Protein AF-A0A8J2F7H7-F1 (afdb_monomer_lite)

Sequence (228 aa):
MRRLSTSLLFYSYAPSLLLSSTNLKTVLADDGETVQADPSYIEIINGIREFRNGLVEHFDQVAQALEKGADTSAPARSDQPGLVRSFASNWLSLLGWSSGITGLAKDFVTTYFGRSFFHDHNGPLLDALRHAAQAILRDDRAQRFPRALRSLTDVGYRLFSEEGPLRTLFMELRDLQKHPKITEALSSSGTRDTLEALSKALKFLTKDLKHHKVPDLDDDDSGDDVEL

Structure (mmCIF, N/CA/C/O backbone):
data_AF-A0A8J2F7H7-F1
#
_entry.id   AF-A0A8J2F7H7-F1
#
loop_
_atom_site.group_PDB
_atom_site.id
_atom_site.type_symbol
_atom_site.label_atom_id
_atom_site.label_alt_id
_atom_site.label_comp_id
_atom_site.label_asym_id
_atom_site.label_entity_id
_atom_site.label_seq_id
_atom_site.pdbx_PDB_ins_code
_atom_site.Cartn_x
_atom_site.Cartn_y
_atom_site.Cartn_z
_atom_site.occupancy
_atom_site.B_iso_or_equiv
_atom_site.auth_seq_id
_atom_site.auth_comp_id
_atom_site.auth_asym_id
_atom_site.auth_atom_id
_atom_site.pdbx_PDB_model_num
ATOM 1 N N . MET A 1 1 ? 20.526 3.604 -39.572 1.00 33.28 1 MET A N 1
ATOM 2 C CA . MET A 1 1 ? 20.435 4.850 -38.777 1.00 33.28 1 MET A CA 1
ATOM 3 C C . MET A 1 1 ? 19.889 4.508 -37.399 1.00 33.28 1 MET A C 1
ATOM 5 O O . MET A 1 1 ? 18.756 4.059 -37.305 1.00 33.28 1 MET A O 1
ATOM 9 N N . ARG A 1 2 ? 20.715 4.615 -36.350 1.00 31.91 2 ARG A N 1
ATOM 10 C CA . ARG A 1 2 ? 20.328 4.336 -34.958 1.00 31.91 2 ARG A CA 1
ATOM 11 C C . ARG A 1 2 ? 19.679 5.595 -34.376 1.00 31.91 2 ARG A C 1
ATOM 13 O O . ARG A 1 2 ? 20.346 6.622 -34.301 1.00 31.91 2 ARG A O 1
ATOM 20 N N . ARG A 1 3 ? 18.401 5.528 -33.989 1.00 29.97 3 ARG A N 1
ATOM 21 C CA . ARG A 1 3 ? 17.770 6.570 -33.166 1.00 29.97 3 ARG A CA 1
ATOM 22 C C . ARG A 1 3 ? 18.394 6.484 -31.771 1.00 29.97 3 ARG A C 1
ATOM 24 O O . ARG A 1 3 ? 18.187 5.506 -31.061 1.00 29.97 3 ARG A O 1
ATOM 31 N N . LEU A 1 4 ? 19.231 7.462 -31.433 1.00 29.61 4 LEU A N 1
ATOM 32 C CA . LEU A 1 4 ? 19.737 7.656 -30.078 1.00 29.61 4 LEU A CA 1
ATOM 33 C C . LEU A 1 4 ? 18.552 8.047 -29.192 1.00 29.61 4 LEU A C 1
ATOM 35 O O . LEU A 1 4 ? 17.880 9.041 -29.450 1.00 29.61 4 LEU A O 1
ATOM 39 N N . SER A 1 5 ? 18.275 7.196 -28.206 1.00 33.91 5 SER A N 1
ATOM 40 C CA . SER A 1 5 ? 17.166 7.339 -27.273 1.00 33.91 5 SER A CA 1
ATOM 41 C C . SER A 1 5 ? 17.360 8.567 -26.385 1.00 33.91 5 SER A C 1
ATOM 43 O O . SER A 1 5 ? 18.367 8.698 -25.689 1.00 33.91 5 SER A O 1
ATOM 45 N N . THR A 1 6 ? 16.354 9.433 -26.367 1.00 33.72 6 THR A N 1
ATOM 46 C CA . THR A 1 6 ? 16.208 10.619 -25.513 1.00 33.72 6 THR A CA 1
ATOM 47 C C . THR A 1 6 ? 16.178 10.293 -24.010 1.00 33.72 6 THR A C 1
ATOM 49 O O . THR A 1 6 ? 16.132 11.203 -23.191 1.00 33.72 6 THR A O 1
ATOM 52 N N . SER A 1 7 ? 16.246 9.015 -23.618 1.00 39.28 7 SER A N 1
ATOM 53 C CA . SER A 1 7 ? 16.165 8.539 -22.228 1.00 39.28 7 SER A CA 1
ATOM 54 C C . SER A 1 7 ? 17.358 8.904 -21.331 1.00 39.28 7 SER A C 1
ATOM 56 O O . SER A 1 7 ? 17.243 8.802 -20.114 1.00 39.28 7 SER A O 1
ATOM 58 N N . LEU A 1 8 ? 18.502 9.323 -21.885 1.00 34.97 8 LEU A N 1
ATOM 59 C CA . LEU A 1 8 ? 19.742 9.499 -21.109 1.00 34.97 8 LEU A CA 1
ATOM 60 C C . LEU A 1 8 ? 19.902 10.867 -20.419 1.00 34.97 8 LEU A C 1
ATOM 62 O O . LEU A 1 8 ? 20.761 10.996 -19.553 1.00 34.97 8 LEU A O 1
ATOM 66 N N . LEU A 1 9 ? 19.072 11.867 -20.735 1.00 33.06 9 LEU A N 1
ATOM 67 C CA . LEU A 1 9 ? 19.150 13.204 -20.114 1.00 33.06 9 LEU A CA 1
ATOM 68 C C . LEU A 1 9 ? 18.184 13.409 -18.925 1.00 33.06 9 LEU A C 1
ATOM 70 O O . LEU A 1 9 ? 18.209 14.463 -18.298 1.00 33.06 9 LEU A O 1
ATOM 74 N N . PHE A 1 10 ? 17.345 12.423 -18.584 1.00 43.16 10 PHE A N 1
ATOM 75 C CA . PHE A 1 10 ? 16.183 12.637 -17.704 1.00 43.16 10 PHE A CA 1
ATOM 76 C C . PHE A 1 10 ? 16.406 12.456 -16.191 1.00 43.16 10 PHE A C 1
ATOM 78 O O . PHE A 1 10 ? 15.604 12.953 -15.403 1.00 43.16 10 PHE A O 1
ATOM 85 N N . TYR A 1 11 ? 17.455 11.770 -15.731 1.00 47.31 11 TYR A N 1
ATOM 86 C CA . TYR A 1 11 ? 17.382 11.139 -14.400 1.00 47.31 11 TYR A CA 1
ATOM 87 C C . TYR A 1 11 ? 18.236 11.757 -13.286 1.00 47.31 11 TYR A C 1
ATOM 89 O O . TYR A 1 11 ? 18.145 11.311 -12.146 1.00 47.31 11 TYR A O 1
ATOM 97 N N . SER A 1 12 ? 18.962 12.850 -13.551 1.00 36.25 12 S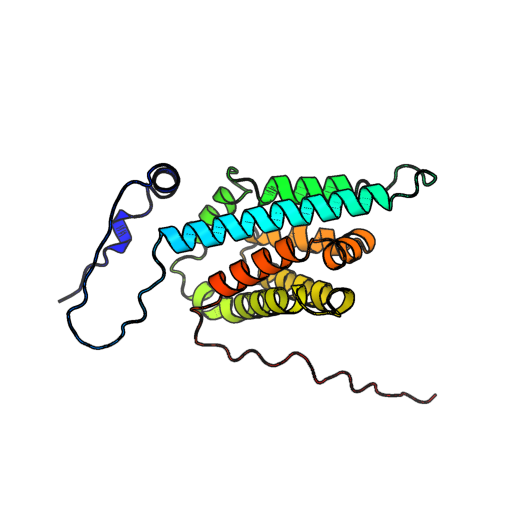ER A N 1
ATOM 98 C CA . SER A 1 12 ? 19.581 13.669 -12.492 1.00 36.25 12 SER A CA 1
ATOM 99 C C . SER A 1 12 ? 18.644 14.739 -11.903 1.00 36.25 12 SER A C 1
ATOM 101 O O . SER A 1 12 ? 19.025 15.405 -10.946 1.00 36.25 12 SER A O 1
ATOM 103 N N . TYR A 1 13 ? 17.423 14.900 -12.439 1.00 36.94 13 TYR A N 1
ATOM 104 C CA . TYR A 1 13 ? 16.485 15.974 -12.061 1.00 36.94 13 TYR A CA 1
ATOM 105 C C . TYR A 1 13 ? 15.101 15.495 -11.592 1.00 36.94 13 TYR A C 1
ATOM 107 O O . TYR A 1 13 ? 14.242 16.322 -11.297 1.00 36.94 13 TYR A O 1
ATOM 115 N N . ALA A 1 14 ? 14.855 14.186 -11.470 1.00 40.88 14 ALA A N 1
ATOM 116 C CA . ALA A 1 14 ? 13.550 13.666 -11.037 1.00 40.88 14 ALA A CA 1
ATOM 117 C C . ALA A 1 14 ? 13.084 14.178 -9.649 1.00 40.88 14 ALA A C 1
ATOM 119 O O . ALA A 1 14 ? 11.893 14.465 -9.508 1.00 40.88 14 ALA A O 1
ATOM 120 N N . PRO A 1 15 ? 13.967 14.412 -8.652 1.00 45.41 15 PRO A N 1
ATOM 121 C CA . PRO A 1 15 ? 13.557 15.082 -7.415 1.00 45.41 15 PRO A CA 1
ATOM 122 C C . PRO A 1 15 ? 13.196 16.565 -7.624 1.00 45.41 15 PRO A C 1
ATOM 124 O O . PRO A 1 15 ? 12.352 17.105 -6.917 1.00 45.41 15 PRO A O 1
ATOM 127 N N . SER A 1 16 ? 13.807 17.227 -8.611 1.00 35.53 16 SER A N 1
ATOM 128 C CA . SER A 1 16 ? 13.603 18.648 -8.923 1.00 35.53 16 SER A CA 1
ATOM 129 C C . SER A 1 16 ? 12.353 18.906 -9.777 1.00 35.53 16 SER A C 1
ATOM 131 O O . SER A 1 16 ? 11.752 19.971 -9.676 1.00 35.53 16 SER A O 1
ATOM 133 N N . LEU A 1 17 ? 11.918 17.933 -10.584 1.00 39.12 17 LEU A N 1
ATOM 134 C CA . LEU A 1 17 ? 10.719 18.043 -11.428 1.00 39.12 17 LEU A CA 1
ATOM 135 C C . LEU A 1 17 ? 9.409 17.916 -10.638 1.00 39.12 17 LEU A C 1
ATOM 137 O O . LEU A 1 17 ? 8.421 18.548 -11.003 1.00 39.12 17 LEU A O 1
ATOM 141 N N . LEU A 1 18 ? 9.420 17.216 -9.497 1.00 41.06 18 LEU A N 1
ATOM 142 C CA . LEU A 1 18 ? 8.307 17.236 -8.535 1.00 41.06 18 LEU A CA 1
ATOM 143 C C . LEU A 1 18 ? 8.064 18.633 -7.925 1.00 41.06 18 LEU A C 1
ATOM 145 O O . LEU A 1 18 ? 6.983 18.884 -7.399 1.00 41.06 18 LEU A O 1
ATOM 149 N N . LEU A 1 19 ? 9.033 19.552 -8.031 1.00 37.44 19 LEU A N 1
ATOM 150 C CA . LEU A 1 19 ? 8.957 20.930 -7.527 1.00 37.44 19 LEU A CA 1
ATOM 151 C C . LEU A 1 19 ? 8.762 21.989 -8.631 1.00 37.44 19 LEU A C 1
ATOM 153 O O . LEU A 1 19 ? 8.598 23.164 -8.321 1.00 37.44 19 LEU A O 1
ATOM 157 N N . SER A 1 20 ? 8.750 21.601 -9.910 1.00 31.55 20 SER A N 1
ATOM 158 C CA . SER A 1 20 ? 8.751 22.528 -11.049 1.00 31.55 20 SER A CA 1
ATOM 159 C C . SER A 1 20 ? 7.705 22.116 -12.091 1.00 31.55 20 SER A C 1
ATOM 161 O O . SER A 1 20 ? 8.036 21.615 -13.165 1.00 31.55 20 SER A O 1
ATOM 163 N N . SER A 1 21 ? 6.423 22.335 -11.793 1.00 30.67 21 SER A N 1
ATOM 164 C CA . SER A 1 21 ? 5.330 22.127 -12.752 1.00 30.67 21 SER A CA 1
ATOM 165 C C . SER A 1 21 ? 4.793 23.459 -13.278 1.00 30.67 21 SER A C 1
ATOM 167 O O . SER A 1 21 ? 3.743 23.942 -12.871 1.00 30.67 21 SER A O 1
ATOM 169 N N . THR A 1 22 ? 5.497 24.051 -14.243 1.00 36.31 22 THR A N 1
ATOM 170 C CA . THR A 1 22 ? 4.888 25.039 -15.143 1.00 36.31 22 THR A CA 1
ATOM 171 C C . THR A 1 22 ? 5.244 24.727 -16.588 1.00 36.31 22 THR A C 1
ATOM 173 O O . THR A 1 22 ? 6.395 24.853 -16.990 1.00 36.31 22 THR A O 1
ATOM 176 N N . ASN A 1 23 ? 4.185 24.403 -17.335 1.00 41.19 23 ASN A N 1
ATOM 177 C CA . ASN A 1 23 ? 4.030 24.417 -18.790 1.00 41.19 23 ASN A CA 1
ATOM 178 C C . ASN A 1 23 ? 4.791 23.364 -19.601 1.00 41.19 23 ASN A C 1
ATOM 180 O O . ASN A 1 23 ? 5.993 23.474 -19.776 1.00 41.19 23 ASN A O 1
ATOM 184 N N . LEU A 1 24 ? 4.044 22.449 -20.233 1.00 32.50 24 LEU A N 1
ATOM 185 C CA . LEU A 1 24 ? 4.129 22.225 -21.685 1.00 32.50 24 LEU A CA 1
ATOM 186 C C . LEU A 1 24 ? 2.955 21.340 -22.173 1.00 32.50 24 LEU A C 1
ATOM 188 O O . LEU A 1 24 ? 2.954 20.124 -22.009 1.00 32.50 24 LEU A O 1
ATOM 192 N N . LYS A 1 25 ? 1.945 21.977 -22.784 1.00 36.38 25 LYS A N 1
ATOM 193 C CA . LYS A 1 25 ? 1.173 21.415 -23.916 1.00 36.38 25 LYS A CA 1
ATOM 194 C C . LYS A 1 25 ? 2.086 21.591 -25.147 1.00 36.38 25 LYS A C 1
ATOM 196 O O . LYS A 1 25 ? 2.806 22.581 -25.193 1.00 36.38 25 LYS A O 1
ATOM 201 N N . THR A 1 26 ? 2.187 20.748 -26.169 1.00 36.41 26 THR A N 1
ATOM 202 C CA . THR A 1 26 ? 1.193 19.991 -26.945 1.00 36.41 26 THR A CA 1
ATOM 203 C C . THR A 1 26 ? 2.007 19.173 -27.964 1.00 36.41 26 THR A C 1
ATOM 205 O O . THR A 1 26 ? 3.008 19.692 -28.457 1.00 36.41 26 THR A O 1
ATOM 208 N N . VAL A 1 27 ? 1.576 17.971 -28.356 1.00 38.97 27 VAL A N 1
ATOM 209 C CA . VAL A 1 27 ? 2.004 17.350 -29.625 1.00 38.97 27 VAL A CA 1
ATOM 210 C C . VAL A 1 27 ? 0.738 16.938 -30.370 1.00 38.97 27 VAL A C 1
ATOM 212 O O . VAL A 1 27 ? -0.037 16.127 -29.874 1.00 38.97 27 VAL A O 1
ATOM 215 N N . LEU A 1 28 ? 0.504 17.574 -31.518 1.00 40.12 28 LEU A N 1
ATOM 216 C CA . LEU A 1 28 ? -0.511 17.185 -32.495 1.00 40.12 28 LEU A CA 1
ATOM 217 C C . LEU A 1 28 ? 0.071 16.045 -33.341 1.00 40.12 28 LEU A C 1
ATOM 219 O O . LEU A 1 28 ? 1.177 16.188 -33.862 1.00 40.12 28 LEU A O 1
ATOM 223 N N . ALA A 1 29 ? -0.657 14.936 -33.462 1.00 42.91 29 ALA A N 1
ATOM 224 C CA . ALA A 1 29 ? -0.395 13.901 -34.458 1.00 42.91 29 ALA A CA 1
ATOM 225 C C . ALA A 1 29 ? -1.393 14.084 -35.614 1.00 42.91 29 ALA A C 1
ATOM 227 O O . ALA A 1 29 ? -2.592 14.211 -35.370 1.00 42.91 29 ALA A O 1
ATOM 228 N N . ASP A 1 30 ? -0.859 14.163 -36.836 1.00 53.16 30 ASP A N 1
ATOM 229 C CA . ASP A 1 30 ? -1.516 14.592 -38.085 1.00 53.16 30 ASP A CA 1
ATOM 230 C C . ASP A 1 30 ? -1.979 13.421 -38.971 1.00 53.16 30 ASP A C 1
ATOM 232 O O . ASP A 1 30 ? -2.224 13.591 -40.155 1.00 53.16 30 ASP A O 1
ATOM 236 N N . ASP A 1 31 ? -2.131 12.221 -38.417 1.00 47.88 31 ASP A N 1
ATOM 237 C CA . ASP A 1 31 ? -2.555 11.054 -39.188 1.00 47.88 31 ASP A CA 1
ATOM 238 C C . ASP A 1 31 ? -3.691 10.371 -38.430 1.00 47.88 31 ASP A C 1
ATOM 240 O O . ASP A 1 31 ? -3.536 10.036 -37.259 1.00 47.88 31 ASP A O 1
ATOM 244 N N . GLY A 1 32 ? -4.851 10.206 -39.075 1.00 51.25 32 GLY A N 1
ATOM 245 C CA . GLY A 1 32 ? -6.137 9.785 -38.493 1.00 51.25 32 GLY A CA 1
ATOM 246 C C . GLY A 1 32 ? -6.211 8.388 -37.851 1.00 51.25 32 GLY A C 1
ATOM 247 O O . GLY A 1 32 ? -7.296 7.816 -37.778 1.00 51.25 32 GLY A O 1
ATOM 248 N N . GLU A 1 33 ? -5.101 7.835 -37.369 1.00 44.47 33 GLU A N 1
ATOM 249 C CA . GLU A 1 33 ? -5.089 6.766 -36.379 1.00 44.47 33 GLU A CA 1
ATOM 250 C C . GLU A 1 33 ? -5.248 7.373 -34.980 1.00 44.47 33 GLU A C 1
ATOM 252 O O . GLU A 1 33 ? -4.469 8.221 -34.544 1.00 44.47 33 GLU A O 1
ATOM 257 N N . THR A 1 34 ? -6.252 6.918 -34.229 1.00 36.03 34 THR A N 1
ATOM 258 C CA . THR A 1 34 ? -6.348 7.211 -32.796 1.00 36.03 34 THR A CA 1
ATOM 259 C C . THR A 1 34 ? -5.216 6.492 -32.067 1.00 36.03 34 THR A C 1
ATOM 261 O O . THR A 1 34 ? -5.406 5.406 -31.517 1.00 36.03 34 THR A O 1
ATOM 264 N N . VAL A 1 35 ? -4.023 7.087 -32.066 1.00 43.56 35 VAL A N 1
ATOM 265 C CA . VAL A 1 35 ? -2.958 6.725 -31.136 1.00 43.56 35 VAL A CA 1
ATOM 266 C C . VAL A 1 35 ? -3.508 7.035 -29.752 1.00 43.56 35 VAL A C 1
ATOM 268 O O . VAL A 1 35 ? -3.785 8.189 -29.420 1.00 43.56 35 VAL A O 1
ATOM 271 N N . GLN A 1 36 ? -3.754 5.987 -28.969 1.00 47.12 36 GLN A N 1
ATOM 272 C CA . GLN A 1 36 ? -4.140 6.115 -27.573 1.00 47.12 36 GLN A CA 1
ATOM 273 C C . GLN A 1 36 ? -2.983 6.845 -26.884 1.00 47.12 36 GLN A C 1
ATOM 275 O O . GLN A 1 36 ? -1.932 6.250 -26.676 1.00 47.12 36 GLN A O 1
ATOM 280 N N . ALA A 1 37 ? -3.136 8.154 -26.665 1.00 51.91 37 ALA A N 1
ATOM 281 C CA . ALA A 1 37 ? -2.071 8.973 -26.113 1.00 51.91 37 ALA A CA 1
ATOM 282 C C . ALA A 1 37 ? -1.679 8.399 -24.751 1.00 51.91 37 ALA A C 1
ATOM 284 O O . ALA A 1 37 ? -2.547 8.207 -23.893 1.00 51.91 37 ALA A O 1
ATOM 285 N N . ASP A 1 38 ? -0.388 8.110 -24.584 1.00 61.03 38 ASP A N 1
ATOM 286 C CA . ASP A 1 38 ? 0.154 7.713 -23.293 1.00 61.03 38 ASP A CA 1
ATOM 287 C C . ASP A 1 38 ? -0.253 8.766 -22.248 1.00 61.03 38 ASP A C 1
ATOM 289 O O . ASP A 1 38 ? -0.224 9.969 -22.552 1.00 61.03 38 ASP A O 1
ATOM 293 N N . PRO A 1 39 ? -0.658 8.351 -21.033 1.00 65.94 39 PRO A N 1
ATOM 294 C CA . PRO A 1 39 ? -1.032 9.289 -19.987 1.00 65.94 39 PRO A CA 1
ATOM 295 C C . PRO A 1 39 ? 0.098 10.294 -19.779 1.00 65.94 39 PRO A C 1
ATOM 297 O O . PRO A 1 39 ? 1.274 9.941 -19.651 1.00 65.94 39 PRO A O 1
ATOM 300 N N . SER A 1 40 ? -0.261 11.572 -19.755 1.00 79.00 40 SER A N 1
ATOM 301 C CA . SER A 1 40 ? 0.700 12.640 -19.538 1.00 79.00 40 SER A CA 1
ATOM 302 C C . SER A 1 40 ? 1.396 12.454 -18.188 1.00 79.00 40 SER A C 1
ATOM 304 O O . SER A 1 40 ? 0.822 11.950 -17.221 1.00 79.00 40 SER A O 1
ATOM 306 N N . TYR A 1 41 ? 2.636 12.929 -18.081 1.00 71.94 41 TYR A N 1
ATOM 307 C CA . TYR A 1 41 ? 3.388 12.924 -16.822 1.00 71.94 41 TYR A CA 1
ATOM 308 C C . TYR A 1 41 ? 2.584 13.506 -15.642 1.00 71.94 41 TYR A C 1
ATOM 310 O O . TYR A 1 41 ? 2.649 13.001 -14.522 1.00 71.94 41 TYR A O 1
ATOM 318 N N . ILE A 1 42 ? 1.777 14.538 -15.912 1.00 76.50 42 ILE A N 1
ATOM 319 C CA . ILE A 1 42 ? 0.899 15.175 -14.925 1.00 76.50 42 ILE A CA 1
ATOM 320 C C . ILE A 1 42 ? -0.195 14.209 -14.449 1.00 76.50 42 ILE A C 1
ATOM 322 O O . ILE A 1 42 ? -0.468 14.145 -13.252 1.00 76.50 42 ILE A O 1
ATOM 326 N N . GLU A 1 43 ? -0.804 13.436 -15.348 1.00 76.06 43 GLU A N 1
ATOM 327 C CA . GLU A 1 43 ? -1.810 12.428 -14.988 1.00 76.06 43 GLU A CA 1
ATOM 328 C C . GLU A 1 43 ? -1.203 11.301 -14.152 1.00 76.06 43 GLU A C 1
ATOM 330 O O . GLU A 1 43 ? -1.807 10.894 -13.160 1.00 76.06 43 GLU A O 1
ATOM 335 N N . ILE A 1 44 ? 0.017 10.859 -14.479 1.00 74.81 44 ILE A N 1
ATOM 336 C CA . ILE A 1 44 ? 0.733 9.844 -13.695 1.00 74.81 44 ILE A CA 1
ATOM 337 C C . ILE A 1 44 ? 1.001 10.348 -12.273 1.00 74.81 44 ILE A C 1
ATOM 339 O O . ILE A 1 44 ? 0.688 9.656 -11.302 1.00 74.81 44 ILE A O 1
ATOM 343 N N . ILE A 1 45 ? 1.529 11.568 -12.132 1.00 77.62 45 ILE A N 1
ATOM 344 C CA . ILE A 1 45 ? 1.761 12.181 -10.816 1.00 77.62 45 ILE A CA 1
ATOM 345 C C . ILE A 1 45 ? 0.461 12.308 -10.032 1.00 77.62 45 ILE A C 1
ATOM 347 O O . ILE A 1 45 ? 0.435 11.991 -8.842 1.00 77.62 45 ILE A O 1
ATOM 351 N N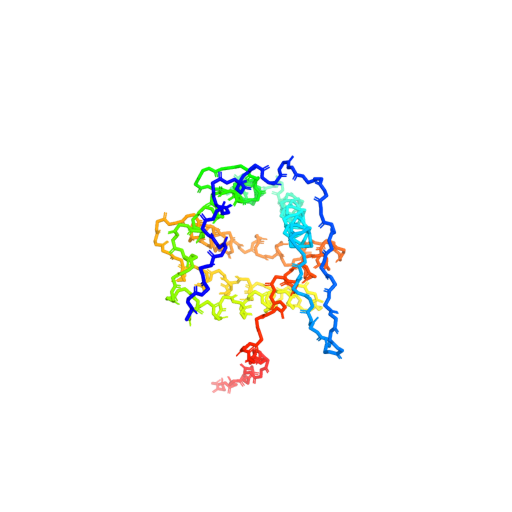 . ASN A 1 46 ? -0.610 12.775 -10.674 1.00 80.50 46 ASN A N 1
ATOM 352 C CA . ASN A 1 46 ? -1.900 12.925 -10.014 1.00 80.50 46 ASN A CA 1
ATOM 353 C C . ASN A 1 46 ? -2.426 11.571 -9.527 1.00 80.50 46 ASN A C 1
ATOM 355 O O . ASN A 1 46 ? -2.829 11.482 -8.370 1.00 80.50 46 ASN A O 1
ATOM 359 N N . GLY A 1 47 ? -2.325 10.516 -10.341 1.00 81.25 47 GLY A N 1
ATOM 360 C CA . GLY A 1 47 ? -2.697 9.157 -9.946 1.00 81.25 47 GLY A CA 1
ATOM 361 C C . GLY A 1 47 ? -1.884 8.638 -8.756 1.00 81.25 47 GLY A C 1
ATOM 362 O O . GLY A 1 47 ? -2.456 8.110 -7.805 1.00 81.25 47 GLY A O 1
ATOM 363 N N . ILE A 1 48 ? -0.562 8.849 -8.747 1.00 82.50 48 ILE A N 1
ATOM 364 C CA . ILE A 1 48 ? 0.306 8.468 -7.616 1.00 82.50 48 ILE A CA 1
ATOM 365 C C . ILE A 1 48 ? -0.060 9.255 -6.351 1.00 82.50 48 ILE A C 1
ATOM 367 O O . ILE A 1 48 ? -0.117 8.690 -5.258 1.00 82.50 48 ILE A O 1
ATOM 371 N N . ARG A 1 49 ? -0.322 10.560 -6.480 1.00 86.25 49 ARG A N 1
ATOM 372 C CA . ARG A 1 49 ? -0.715 11.419 -5.357 1.00 86.25 49 ARG A CA 1
ATOM 373 C C . ARG A 1 49 ? -2.059 10.993 -4.769 1.00 86.25 49 ARG A C 1
ATOM 375 O O . ARG A 1 49 ? -2.176 10.908 -3.550 1.00 86.25 49 ARG A O 1
ATOM 382 N N . GLU A 1 50 ? -3.049 10.726 -5.616 1.00 86.94 50 GLU A N 1
ATOM 383 C CA . GLU A 1 50 ? -4.363 10.219 -5.206 1.00 86.94 50 GLU A CA 1
ATOM 384 C C . GLU A 1 50 ? -4.233 8.863 -4.508 1.00 86.94 50 GLU A C 1
ATOM 386 O O . GLU A 1 50 ? -4.764 8.695 -3.412 1.00 86.94 50 GLU A O 1
ATOM 391 N N . PHE A 1 51 ? -3.446 7.942 -5.075 1.00 86.75 51 PHE A N 1
ATOM 392 C CA . PHE A 1 51 ? -3.166 6.644 -4.463 1.00 86.75 51 PHE A CA 1
ATOM 393 C C . PHE A 1 51 ? -2.559 6.789 -3.065 1.00 86.75 51 PHE A C 1
ATOM 395 O O . PHE A 1 51 ? -3.062 6.220 -2.098 1.00 86.75 51 PHE A O 1
ATOM 402 N N . ARG A 1 52 ? -1.497 7.594 -2.943 1.00 91.44 52 ARG A N 1
ATOM 403 C CA . ARG A 1 52 ? -0.833 7.865 -1.665 1.00 91.44 52 ARG A CA 1
ATOM 404 C C . ARG A 1 52 ? -1.809 8.438 -0.644 1.00 91.44 52 ARG A C 1
ATOM 406 O O . ARG A 1 52 ? -1.839 7.965 0.487 1.00 91.44 52 ARG A O 1
ATOM 413 N N . ASN A 1 53 ? -2.553 9.477 -1.014 1.00 91.12 53 ASN A N 1
ATOM 414 C CA . ASN A 1 53 ? -3.449 10.158 -0.084 1.00 91.12 53 ASN A CA 1
ATOM 415 C C . ASN A 1 53 ? -4.560 9.218 0.393 1.00 91.12 53 ASN A C 1
ATOM 417 O O . ASN A 1 53 ? -4.813 9.163 1.593 1.00 91.12 53 ASN A O 1
ATOM 421 N N . GLY A 1 54 ? -5.135 8.422 -0.515 1.00 91.50 54 GLY A N 1
ATOM 422 C CA . GLY A 1 54 ? -6.107 7.393 -0.157 1.00 91.50 54 GLY A CA 1
ATOM 423 C C . GLY A 1 54 ? -5.525 6.336 0.785 1.00 91.50 54 GLY A C 1
ATOM 424 O O . GLY A 1 54 ? -6.197 5.925 1.725 1.00 91.50 54 GLY A O 1
ATOM 425 N N . LEU A 1 55 ? -4.262 5.926 0.598 1.00 93.00 55 LEU A N 1
ATOM 426 C CA . LEU A 1 55 ? -3.616 4.969 1.503 1.00 93.00 55 LEU A CA 1
ATOM 427 C C . LEU A 1 55 ? -3.375 5.577 2.885 1.00 93.00 55 LEU A C 1
ATOM 429 O O . LEU A 1 55 ? -3.649 4.919 3.883 1.00 93.00 55 LEU A O 1
ATOM 433 N N . VAL A 1 56 ? -2.876 6.815 2.953 1.00 95.00 56 VAL A N 1
ATOM 434 C CA . VAL A 1 56 ? -2.654 7.518 4.227 1.00 95.00 56 VAL A CA 1
ATOM 435 C C . VAL A 1 56 ? -3.963 7.634 4.999 1.00 95.00 56 VAL A C 1
ATOM 437 O O . VAL A 1 56 ? -4.003 7.295 6.178 1.00 95.00 56 VAL A O 1
ATOM 440 N N . GLU A 1 57 ? -5.029 8.067 4.328 1.00 95.38 57 GLU A N 1
ATOM 441 C CA . GLU A 1 57 ? -6.352 8.181 4.935 1.00 95.38 57 GLU A CA 1
ATOM 442 C C . GLU A 1 57 ? -6.876 6.816 5.403 1.00 95.38 57 GLU A C 1
ATOM 444 O O . GLU A 1 57 ? -7.325 6.685 6.540 1.00 95.38 57 GLU A O 1
ATOM 449 N N . HIS A 1 58 ? -6.767 5.777 4.569 1.00 94.94 58 HIS A N 1
ATOM 450 C CA . HIS A 1 58 ? -7.206 4.428 4.925 1.00 94.94 58 HIS A CA 1
ATOM 451 C C . HIS A 1 58 ? -6.455 3.880 6.144 1.00 94.94 58 HIS A C 1
ATOM 453 O O . HIS A 1 58 ? -7.077 3.383 7.080 1.00 94.94 58 HIS A O 1
ATOM 459 N N . PHE A 1 59 ? -5.126 4.008 6.188 1.00 96.56 59 PHE A N 1
ATOM 460 C CA . PHE A 1 59 ? -4.335 3.555 7.335 1.00 96.56 59 PHE A CA 1
ATOM 461 C C . PHE A 1 59 ? -4.616 4.357 8.612 1.00 96.56 59 PHE A C 1
ATOM 463 O O . PHE A 1 59 ? -4.597 3.777 9.699 1.00 96.56 59 PHE A O 1
ATOM 470 N N . ASP A 1 60 ? -4.918 5.653 8.508 1.00 96.31 60 ASP A N 1
ATOM 471 C CA . ASP A 1 60 ? -5.352 6.436 9.666 1.00 96.31 60 ASP A CA 1
ATOM 472 C C . ASP A 1 60 ? -6.711 5.947 10.193 1.00 96.31 60 ASP A C 1
ATOM 474 O O . ASP A 1 60 ? -6.864 5.714 11.391 1.00 96.31 60 ASP A O 1
ATOM 478 N N . GLN A 1 61 ? -7.668 5.666 9.303 1.00 95.44 61 GLN A N 1
ATOM 479 C CA . GLN A 1 61 ? -8.967 5.095 9.679 1.00 95.44 61 GLN A CA 1
ATOM 480 C C . GLN A 1 61 ? -8.824 3.712 10.335 1.00 95.44 61 GLN A C 1
ATOM 482 O O . GLN A 1 61 ? -9.504 3.431 11.321 1.00 95.44 61 GLN A O 1
ATOM 487 N N . VAL A 1 62 ? -7.904 2.873 9.848 1.00 95.25 62 VAL A N 1
ATOM 488 C CA . VAL A 1 62 ? -7.563 1.580 10.468 1.00 95.25 62 VAL A CA 1
ATOM 489 C C . VAL A 1 62 ? -7.015 1.776 11.881 1.00 95.25 62 VAL A C 1
ATOM 491 O O . VAL A 1 62 ? -7.464 1.105 12.811 1.00 95.25 62 VAL A O 1
ATOM 494 N N . ALA A 1 63 ? -6.072 2.703 12.070 1.00 95.75 63 ALA A N 1
ATOM 495 C CA . ALA A 1 63 ? -5.521 2.996 13.391 1.00 95.75 63 ALA A CA 1
ATOM 496 C C . ALA A 1 63 ? -6.606 3.499 14.360 1.00 95.75 63 ALA A C 1
ATOM 498 O O . ALA A 1 63 ? -6.686 3.015 15.487 1.00 95.75 63 ALA A O 1
ATOM 499 N N . GLN A 1 64 ? -7.491 4.392 13.907 1.00 94.50 64 GLN A N 1
ATOM 500 C CA . GLN A 1 64 ? -8.621 4.880 14.705 1.00 94.50 64 GLN A CA 1
ATOM 501 C C . GLN A 1 64 ? -9.623 3.768 15.057 1.00 94.50 64 GLN A C 1
ATOM 503 O O . GLN A 1 64 ? -10.162 3.747 16.165 1.00 94.50 64 GLN A O 1
ATOM 508 N N . ALA A 1 65 ? -9.899 2.837 14.138 1.00 93.06 65 ALA A N 1
ATOM 509 C CA . ALA A 1 65 ? -10.778 1.697 14.404 1.00 93.06 65 ALA A CA 1
ATOM 510 C C . ALA A 1 65 ? -10.194 0.782 15.493 1.00 93.06 65 ALA A C 1
ATOM 512 O O . ALA A 1 65 ? -10.912 0.365 16.404 1.00 93.06 65 ALA A O 1
ATOM 513 N N . LEU A 1 66 ? -8.881 0.535 15.447 1.00 92.62 66 LEU A N 1
ATOM 514 C CA . LEU A 1 66 ? -8.165 -0.240 16.462 1.00 92.62 66 LEU A CA 1
ATOM 515 C C . LEU A 1 66 ? -8.165 0.447 17.834 1.00 92.62 66 LEU A C 1
ATOM 517 O O . LEU A 1 66 ? -8.271 -0.239 18.846 1.00 92.62 66 LEU A O 1
ATOM 521 N N . GLU A 1 67 ? -8.088 1.779 17.882 1.00 91.62 67 GLU A N 1
ATOM 522 C CA . GLU A 1 67 ? -8.201 2.544 19.133 1.00 91.62 67 GLU A CA 1
ATOM 523 C C . GLU A 1 67 ? -9.596 2.450 19.747 1.00 91.62 67 GLU A C 1
ATOM 525 O O . GLU A 1 67 ? -9.726 2.273 20.955 1.00 91.62 67 GLU A O 1
ATOM 530 N N . LYS A 1 68 ? -10.647 2.533 18.923 1.00 88.88 68 LYS A N 1
ATOM 531 C CA . LYS A 1 68 ? -12.039 2.433 19.389 1.00 88.88 68 LYS A CA 1
ATOM 532 C C . LYS A 1 68 ? -12.399 1.025 19.862 1.00 88.88 68 LYS A C 1
ATOM 534 O O . LYS A 1 68 ? -13.182 0.886 20.794 1.00 88.88 68 LYS A O 1
ATOM 539 N N . GLY A 1 69 ? -11.850 0.000 19.210 1.00 83.00 69 GLY A N 1
ATOM 540 C CA . GLY A 1 69 ? -12.037 -1.408 19.572 1.00 83.00 69 GLY A CA 1
ATOM 541 C C . GLY A 1 69 ? -11.076 -1.913 20.653 1.00 83.00 69 GLY A C 1
ATOM 542 O O . GLY A 1 69 ? -11.098 -3.101 20.983 1.00 83.00 69 GLY A O 1
ATOM 543 N N . ALA A 1 70 ? -10.196 -1.059 21.180 1.00 74.19 70 ALA A N 1
ATOM 544 C CA . ALA A 1 70 ? -9.330 -1.426 22.285 1.00 74.19 70 ALA A CA 1
ATOM 545 C C . ALA A 1 70 ? -10.160 -1.492 23.573 1.00 74.19 70 ALA A C 1
ATOM 547 O O . ALA A 1 70 ? -10.603 -0.467 24.089 1.00 74.19 70 ALA A O 1
ATOM 548 N N . ASP A 1 71 ? -10.350 -2.704 24.103 1.00 64.62 71 ASP A N 1
ATOM 549 C CA . ASP A 1 71 ? -10.889 -2.902 25.448 1.00 64.62 71 ASP A CA 1
ATOM 550 C C . ASP A 1 71 ? -10.025 -2.124 26.447 1.00 64.62 71 ASP A C 1
ATOM 552 O O . ASP A 1 71 ? -8.898 -2.514 26.761 1.00 64.62 71 ASP A O 1
ATOM 556 N N . THR A 1 72 ? -10.567 -1.026 26.975 1.00 58.03 72 THR A N 1
ATOM 557 C CA . THR A 1 72 ? -9.931 -0.166 27.989 1.00 58.03 72 THR A CA 1
ATOM 558 C C . THR A 1 72 ? -9.634 -0.898 29.302 1.00 58.03 72 THR A C 1
ATOM 560 O O . THR A 1 72 ? -8.964 -0.360 30.181 1.00 58.03 72 THR A O 1
ATOM 563 N N . SER A 1 73 ? -10.116 -2.132 29.434 1.00 54.97 73 SER A N 1
ATOM 564 C CA . SER A 1 73 ? -9.992 -3.017 30.588 1.00 54.97 73 SER A CA 1
ATOM 565 C C . SER A 1 73 ? -8.897 -4.086 30.443 1.00 54.97 73 SER A C 1
ATOM 567 O O . SER A 1 73 ? -8.560 -4.736 31.434 1.00 54.97 73 SER A O 1
ATOM 569 N N . ALA A 1 74 ? -8.298 -4.262 29.258 1.00 55.12 74 ALA A N 1
ATOM 570 C CA . ALA A 1 74 ? -7.181 -5.186 29.064 1.00 55.12 74 ALA A CA 1
ATOM 571 C C . ALA A 1 74 ? -5.830 -4.470 29.285 1.00 55.12 74 ALA A C 1
ATOM 573 O O . ALA A 1 74 ? -5.619 -3.371 28.770 1.00 55.12 74 ALA A O 1
ATOM 574 N N . PRO A 1 75 ? -4.871 -5.066 30.019 1.00 49.28 75 PRO A N 1
ATOM 575 C CA . PRO A 1 75 ? -3.590 -4.423 30.294 1.00 49.28 75 PRO A CA 1
ATOM 576 C C . PRO A 1 75 ? -2.782 -4.217 29.003 1.00 49.28 75 PRO A C 1
ATOM 578 O O . PRO A 1 75 ? -2.254 -5.182 28.466 1.00 49.28 75 PRO A O 1
ATOM 581 N N . ALA A 1 76 ? -2.708 -2.967 28.525 1.00 52.84 76 ALA A N 1
ATOM 582 C CA . ALA A 1 76 ? -1.665 -2.297 27.720 1.00 52.84 76 ALA A CA 1
ATOM 583 C C . ALA A 1 76 ? -0.801 -3.112 26.718 1.00 52.84 76 ALA A C 1
ATOM 585 O O . ALA A 1 76 ? 0.347 -2.747 26.473 1.00 52.84 76 ALA A O 1
ATOM 586 N N . ARG A 1 77 ? -1.280 -4.224 26.143 1.00 52.38 77 ARG A N 1
ATOM 587 C CA . ARG A 1 77 ? -0.384 -5.206 25.495 1.00 52.38 77 ARG A CA 1
ATOM 588 C C . ARG A 1 77 ? -0.289 -5.183 23.981 1.00 52.38 77 ARG A C 1
ATOM 590 O O . ARG A 1 77 ? 0.502 -5.952 23.445 1.00 52.38 77 ARG A O 1
ATOM 597 N N . SER A 1 78 ? -1.010 -4.327 23.270 1.00 68.31 78 SER A N 1
ATOM 598 C CA . SER A 1 78 ? -0.791 -4.243 21.828 1.00 68.31 78 SER A CA 1
ATOM 599 C C . SER A 1 78 ? -0.935 -2.818 21.322 1.00 68.31 78 SER A C 1
ATOM 601 O O . SER A 1 78 ? -2.048 -2.353 21.089 1.00 68.31 78 SER A O 1
ATOM 603 N N . ASP A 1 79 ? 0.198 -2.151 21.103 1.00 87.69 79 ASP A N 1
ATOM 604 C CA . ASP A 1 79 ? 0.285 -0.880 20.374 1.00 87.69 79 ASP A CA 1
ATOM 605 C C . ASP A 1 79 ? 0.047 -1.090 18.862 1.00 87.69 79 ASP A C 1
ATOM 607 O O . ASP A 1 79 ? 0.819 -0.681 18.002 1.00 87.69 79 ASP A O 1
ATOM 611 N N . GLN A 1 80 ? -1.022 -1.813 18.516 1.00 91.50 80 GLN A N 1
ATOM 612 C CA . GLN A 1 80 ? -1.418 -2.071 17.132 1.00 91.50 80 GLN A CA 1
ATOM 613 C C . GLN A 1 80 ? -1.722 -0.776 16.368 1.00 91.50 80 GLN A C 1
ATOM 615 O O . GLN A 1 80 ? -1.263 -0.670 15.230 1.00 91.50 80 GLN A O 1
ATOM 620 N N . PRO A 1 81 ? -2.412 0.230 16.952 1.00 93.50 81 PRO A N 1
ATOM 621 C CA . PRO A 1 81 ? -2.553 1.528 16.300 1.00 93.50 81 PRO A CA 1
ATOM 622 C C . PRO A 1 81 ? -1.196 2.179 16.001 1.00 93.50 81 PRO A C 1
ATOM 624 O O . PRO A 1 81 ? -0.997 2.691 14.899 1.00 93.50 81 PRO A O 1
ATOM 627 N N . GLY A 1 82 ? -0.243 2.126 16.942 1.00 94.31 82 GLY A N 1
ATOM 628 C CA . GLY A 1 82 ? 1.111 2.648 16.756 1.00 94.31 82 GLY A CA 1
ATOM 629 C C . GLY A 1 82 ? 1.879 1.941 15.642 1.00 94.31 82 GLY A C 1
ATOM 630 O O . GLY A 1 82 ? 2.483 2.615 14.809 1.00 94.31 82 GLY A O 1
ATOM 631 N N . LEU A 1 83 ? 1.783 0.609 15.545 1.00 95.06 83 LEU A N 1
ATOM 632 C CA . LEU A 1 83 ? 2.378 -0.164 14.444 1.00 95.06 83 LEU A CA 1
ATOM 633 C C . LEU A 1 83 ? 1.832 0.272 13.078 1.00 95.06 83 LEU A C 1
ATOM 635 O O . LEU A 1 83 ? 2.604 0.510 12.149 1.00 95.06 83 LEU A O 1
ATOM 639 N N . VAL A 1 84 ? 0.510 0.426 12.964 1.00 96.50 84 VAL A N 1
ATOM 640 C CA . VAL A 1 84 ? -0.145 0.853 11.719 1.00 96.50 84 VAL A CA 1
ATOM 641 C C . VAL A 1 84 ? 0.285 2.267 11.321 1.00 96.50 84 VAL A C 1
ATOM 643 O O . VAL A 1 84 ? 0.655 2.504 10.169 1.00 96.50 84 VAL A O 1
ATOM 646 N N . ARG A 1 85 ? 0.296 3.208 12.273 1.00 96.56 85 ARG A N 1
ATOM 647 C CA . ARG A 1 85 ? 0.738 4.587 12.015 1.00 96.56 85 ARG A CA 1
ATOM 648 C C . ARG A 1 85 ? 2.217 4.669 11.672 1.00 96.56 85 ARG A C 1
ATOM 650 O O . ARG A 1 85 ? 2.585 5.428 10.779 1.00 96.56 85 ARG A O 1
ATOM 657 N N . SER A 1 86 ? 3.058 3.897 12.358 1.00 96.19 86 SER A N 1
ATOM 658 C CA . SER A 1 86 ? 4.494 3.841 12.086 1.00 96.19 86 SER A CA 1
ATOM 659 C C . SER A 1 86 ? 4.753 3.343 10.667 1.00 96.19 86 SER A C 1
ATOM 661 O O . SER A 1 86 ? 5.468 4.007 9.918 1.00 96.19 86 SER A O 1
ATOM 663 N N . PHE A 1 87 ? 4.083 2.264 10.252 1.00 96.88 87 PHE A N 1
ATOM 664 C CA . PHE A 1 87 ? 4.153 1.764 8.882 1.00 96.88 87 PHE A CA 1
ATOM 665 C C . PHE A 1 87 ? 3.737 2.832 7.859 1.00 96.88 87 PHE A C 1
ATOM 667 O O . PHE A 1 87 ? 4.492 3.134 6.932 1.00 96.88 87 PHE A O 1
ATOM 674 N N . ALA A 1 88 ? 2.563 3.447 8.042 1.00 96.12 88 ALA A N 1
ATOM 675 C CA . ALA A 1 88 ? 2.054 4.461 7.121 1.00 96.12 88 ALA A CA 1
ATOM 676 C C . ALA A 1 88 ? 2.987 5.681 7.037 1.00 96.12 88 ALA A C 1
ATOM 678 O O . ALA A 1 88 ? 3.309 6.140 5.943 1.00 96.12 88 ALA A O 1
ATOM 679 N N . SER A 1 89 ? 3.477 6.176 8.176 1.00 95.62 89 SER A N 1
ATOM 680 C CA . SER A 1 89 ? 4.429 7.289 8.236 1.00 95.62 89 SER A CA 1
ATOM 681 C C . SER A 1 89 ? 5.749 6.946 7.537 1.00 95.62 89 SER A C 1
ATOM 683 O O . SER A 1 89 ? 6.246 7.726 6.725 1.00 95.62 89 SER A O 1
ATOM 685 N N . ASN A 1 90 ? 6.292 5.752 7.779 1.00 96.00 90 ASN A N 1
ATOM 686 C CA . ASN A 1 90 ? 7.565 5.332 7.201 1.00 96.00 90 ASN A CA 1
ATOM 687 C C . ASN A 1 90 ? 7.490 5.196 5.680 1.00 96.00 90 ASN A C 1
ATOM 689 O O . ASN A 1 90 ? 8.377 5.689 4.986 1.00 96.00 90 ASN A O 1
ATOM 693 N N . TRP A 1 91 ? 6.446 4.560 5.151 1.00 95.94 91 TRP A N 1
ATOM 694 C CA . TRP A 1 91 ? 6.397 4.179 3.738 1.00 95.94 91 TRP A CA 1
ATOM 695 C C . TRP A 1 91 ? 5.614 5.133 2.843 1.00 95.94 91 TRP A C 1
ATOM 697 O O . TRP A 1 91 ? 5.915 5.238 1.654 1.00 95.94 91 TRP A O 1
ATOM 707 N N . LEU A 1 92 ? 4.644 5.862 3.397 1.00 94.12 92 LEU A N 1
ATOM 708 C CA . LEU A 1 92 ? 3.837 6.838 2.656 1.00 94.12 92 LEU A CA 1
ATOM 709 C C . LEU A 1 92 ? 4.328 8.278 2.862 1.00 94.12 92 LEU A C 1
ATOM 711 O O . LEU A 1 92 ? 3.764 9.221 2.289 1.00 94.12 92 LEU A O 1
ATOM 715 N N . SER A 1 93 ? 5.388 8.490 3.646 1.00 93.00 93 SER A N 1
ATOM 716 C CA . SER A 1 93 ? 6.120 9.759 3.640 1.00 93.00 93 SER A CA 1
ATOM 717 C C . SER A 1 93 ? 6.702 10.045 2.254 1.00 93.00 93 SER A C 1
ATOM 719 O O . SER A 1 93 ? 7.034 9.148 1.478 1.00 93.00 93 SER A O 1
ATOM 721 N N . LEU A 1 94 ? 6.808 11.329 1.910 1.00 89.69 94 LEU A N 1
ATOM 722 C CA . LEU A 1 94 ? 7.424 11.739 0.645 1.00 89.69 94 LEU A CA 1
ATOM 723 C C . LEU A 1 94 ? 8.946 11.556 0.685 1.00 89.69 94 LEU A C 1
ATOM 725 O O . LEU A 1 94 ? 9.550 11.166 -0.313 1.00 89.69 94 LEU A O 1
ATOM 729 N N . LEU A 1 95 ? 9.554 11.832 1.840 1.00 87.06 95 LEU A N 1
ATOM 730 C CA . LEU A 1 95 ? 10.997 11.867 2.038 1.00 87.06 95 LEU A CA 1
ATOM 731 C C . LEU A 1 95 ? 11.464 10.677 2.875 1.00 87.06 95 LEU A C 1
ATOM 733 O O . LEU A 1 95 ? 10.854 10.340 3.881 1.00 87.06 95 LEU A O 1
ATOM 737 N N . GLY A 1 96 ? 12.591 10.105 2.468 1.00 87.69 96 GLY A N 1
ATOM 738 C CA . GLY A 1 96 ? 13.256 8.989 3.126 1.00 87.69 96 GLY A CA 1
ATOM 739 C C . GLY A 1 96 ? 14.304 8.422 2.176 1.00 87.69 96 GLY A C 1
ATOM 740 O O . GLY A 1 96 ? 14.039 8.247 0.989 1.00 87.69 96 GLY A O 1
ATOM 741 N N . TRP A 1 97 ? 15.531 8.210 2.652 1.00 83.56 97 TRP A N 1
ATOM 742 C CA . TRP A 1 97 ? 16.602 7.685 1.791 1.00 83.56 97 TRP A CA 1
ATOM 743 C C . TRP A 1 97 ? 16.481 6.172 1.575 1.00 83.56 97 TRP A C 1
ATOM 745 O O . TRP A 1 97 ? 16.766 5.672 0.488 1.00 83.56 97 TRP A O 1
ATOM 755 N N . SER A 1 98 ? 16.047 5.460 2.617 1.00 90.69 98 SER A N 1
ATOM 756 C CA . SER A 1 98 ? 15.832 4.007 2.660 1.00 90.69 98 SER A CA 1
ATOM 757 C C . SER A 1 98 ? 14.378 3.631 2.977 1.00 90.69 98 SER A C 1
ATOM 759 O O . SER A 1 98 ? 14.086 2.478 3.271 1.00 90.69 98 SER A O 1
ATOM 761 N N . SER A 1 99 ? 13.477 4.610 2.945 1.00 92.75 99 SER A N 1
ATOM 762 C CA . SER A 1 99 ? 12.044 4.487 3.218 1.00 92.75 99 SER A CA 1
ATOM 763 C C . SER A 1 99 ? 11.285 5.570 2.444 1.00 92.75 99 SER A C 1
ATOM 765 O O . SER A 1 99 ? 11.894 6.346 1.699 1.00 92.75 99 SER A O 1
ATOM 767 N N . GLY A 1 100 ? 9.965 5.630 2.605 1.00 91.94 100 GLY A N 1
ATOM 768 C CA . GLY A 1 100 ? 9.120 6.610 1.931 1.00 91.94 100 GLY A CA 1
ATOM 769 C C . GLY A 1 100 ? 9.120 6.466 0.409 1.00 91.94 100 GLY A C 1
ATOM 770 O O . GLY A 1 100 ? 9.821 5.646 -0.185 1.00 91.94 100 GLY A O 1
ATOM 771 N N . ILE A 1 101 ? 8.347 7.315 -0.259 1.00 90.69 101 ILE A N 1
ATOM 772 C CA . ILE A 1 101 ? 8.179 7.259 -1.717 1.00 90.69 101 ILE A CA 1
ATOM 773 C C . ILE A 1 101 ? 9.504 7.516 -2.442 1.00 90.69 101 ILE A C 1
ATOM 775 O O . ILE A 1 101 ? 9.791 6.856 -3.438 1.00 90.69 101 ILE A O 1
ATOM 779 N N . THR A 1 102 ? 10.344 8.423 -1.929 1.00 87.81 102 THR A N 1
ATOM 780 C CA . THR A 1 102 ? 11.663 8.698 -2.522 1.00 87.81 102 THR A CA 1
ATOM 781 C C . THR A 1 102 ? 12.588 7.480 -2.452 1.00 87.81 102 THR A C 1
ATOM 783 O O . THR A 1 102 ? 13.210 7.140 -3.459 1.00 87.81 102 THR A O 1
ATOM 786 N N . GLY A 1 103 ? 12.667 6.796 -1.306 1.00 90.50 103 GLY A N 1
ATOM 787 C CA . GLY A 1 103 ? 13.498 5.602 -1.148 1.00 90.50 103 GLY A CA 1
ATOM 788 C C . GLY A 1 103 ? 13.013 4.442 -2.016 1.00 90.50 103 GLY A C 1
ATOM 789 O O . GLY A 1 103 ? 13.822 3.798 -2.681 1.00 90.50 103 GLY A O 1
ATOM 790 N N . LEU A 1 104 ? 11.694 4.233 -2.082 1.00 92.62 104 LEU A N 1
ATOM 791 C CA . LEU A 1 104 ? 11.073 3.226 -2.948 1.00 92.62 104 LEU A CA 1
ATOM 792 C C . LEU A 1 104 ? 11.332 3.508 -4.434 1.00 92.62 104 LEU A C 1
ATOM 794 O O . LEU A 1 104 ? 11.706 2.606 -5.179 1.00 92.62 104 LEU A O 1
ATOM 798 N N . ALA A 1 105 ? 11.179 4.763 -4.870 1.00 89.06 105 ALA A N 1
ATOM 799 C CA . ALA A 1 105 ? 11.443 5.162 -6.250 1.00 89.06 105 ALA A CA 1
ATOM 800 C C . ALA A 1 105 ? 12.927 5.017 -6.610 1.00 89.06 105 ALA A C 1
ATOM 802 O O . ALA A 1 105 ? 13.257 4.531 -7.692 1.00 89.06 105 ALA A O 1
ATOM 803 N N . LYS A 1 106 ? 13.826 5.403 -5.699 1.00 89.75 106 LYS A N 1
ATOM 804 C CA . LYS A 1 106 ? 15.266 5.213 -5.873 1.00 89.75 106 LYS A CA 1
ATOM 805 C C . LYS A 1 106 ? 15.596 3.733 -6.053 1.00 89.75 106 LYS A C 1
ATOM 807 O O . LYS A 1 106 ? 16.237 3.403 -7.044 1.00 89.75 106 LYS A O 1
ATOM 812 N N . ASP A 1 107 ? 15.142 2.870 -5.143 1.00 91.81 107 ASP A N 1
ATOM 813 C CA . ASP A 1 107 ? 15.364 1.421 -5.231 1.00 91.81 107 ASP A CA 1
ATOM 814 C C . ASP A 1 107 ? 14.823 0.857 -6.551 1.00 91.81 107 ASP A C 1
ATOM 816 O O . ASP A 1 107 ? 15.537 0.159 -7.272 1.00 91.81 107 ASP A O 1
ATOM 820 N N . PHE A 1 108 ? 13.606 1.257 -6.940 1.00 90.12 108 PHE A N 1
ATOM 821 C CA . PHE A 1 108 ? 13.023 0.875 -8.223 1.00 90.12 108 PHE A CA 1
ATOM 822 C C . PHE A 1 108 ? 13.956 1.196 -9.405 1.00 90.12 108 PHE A C 1
ATOM 824 O O . PHE A 1 108 ? 14.283 0.325 -10.217 1.00 90.12 108 PHE A O 1
ATOM 831 N N . VAL A 1 109 ? 14.408 2.450 -9.484 1.00 87.69 109 VAL A N 1
ATOM 832 C CA . VAL A 1 109 ? 15.226 2.958 -10.592 1.00 87.69 109 VAL A CA 1
ATOM 833 C C . VAL A 1 109 ? 16.615 2.328 -10.614 1.00 87.69 109 VAL A C 1
ATOM 835 O O . VAL A 1 109 ? 17.101 1.961 -11.680 1.00 87.69 109 VAL A O 1
ATOM 838 N N . THR A 1 110 ? 17.271 2.186 -9.463 1.00 88.25 110 THR A N 1
ATOM 839 C CA . THR A 1 110 ? 18.649 1.673 -9.416 1.00 88.25 110 THR A CA 1
ATOM 840 C C . THR A 1 110 ? 18.725 0.164 -9.616 1.00 88.25 110 THR A C 1
ATOM 842 O O . THR A 1 110 ? 19.720 -0.348 -10.142 1.00 88.25 110 THR A O 1
ATOM 845 N N . THR A 1 111 ? 17.687 -0.555 -9.195 1.00 89.19 111 THR A N 1
ATOM 846 C CA . THR A 1 111 ? 17.759 -2.008 -9.039 1.00 89.19 111 THR A CA 1
ATOM 847 C C . THR A 1 111 ? 16.932 -2.764 -10.079 1.00 89.19 111 THR A C 1
ATOM 849 O O . THR A 1 111 ? 17.311 -3.880 -10.430 1.00 89.19 111 THR A O 1
ATOM 852 N N . TYR A 1 112 ? 15.869 -2.175 -10.636 1.00 87.88 112 TYR A N 1
ATOM 853 C CA . TYR A 1 112 ? 14.916 -2.909 -11.487 1.00 87.88 112 TYR A CA 1
ATOM 854 C C . TYR A 1 112 ? 14.636 -2.236 -12.827 1.00 87.88 112 TYR A C 1
ATOM 856 O O . TYR A 1 112 ? 14.447 -2.927 -13.828 1.00 87.88 112 TYR A O 1
ATOM 864 N N . PHE A 1 113 ? 14.632 -0.905 -12.875 1.00 83.31 113 PHE A N 1
ATOM 865 C CA . PHE A 1 113 ? 14.339 -0.178 -14.103 1.00 83.31 113 PHE A CA 1
ATOM 866 C C . PHE A 1 113 ? 15.332 -0.524 -15.222 1.00 83.31 113 PHE A C 1
ATOM 868 O O . PHE A 1 113 ? 16.549 -0.474 -15.040 1.00 83.31 113 PHE A O 1
ATOM 875 N N . GLY A 1 114 ? 14.803 -0.894 -16.391 1.00 77.31 114 GLY A N 1
ATOM 876 C CA . GLY A 1 114 ? 15.604 -1.261 -17.560 1.00 77.31 114 GLY A CA 1
ATOM 877 C C . GLY A 1 114 ? 16.263 -2.641 -17.472 1.00 77.31 114 GLY A C 1
ATOM 878 O O . GLY A 1 114 ? 16.983 -3.023 -18.394 1.00 77.31 114 GLY A O 1
ATOM 879 N N . ARG A 1 115 ? 16.022 -3.412 -16.402 1.00 82.44 115 ARG A N 1
ATOM 880 C CA . ARG A 1 115 ? 16.497 -4.795 -16.292 1.00 82.44 115 ARG A CA 1
ATOM 881 C C . ARG A 1 115 ? 15.436 -5.746 -16.825 1.00 82.44 115 ARG A C 1
ATOM 883 O O . ARG A 1 115 ? 14.343 -5.818 -16.265 1.00 82.44 115 ARG A O 1
ATOM 890 N N . SER A 1 116 ? 15.778 -6.509 -17.864 1.00 83.50 116 SER A N 1
ATOM 891 C CA . SER A 1 116 ? 14.875 -7.494 -18.481 1.00 83.50 116 SER A CA 1
ATOM 892 C C . SER A 1 116 ? 14.253 -8.428 -17.447 1.00 83.50 116 SER A C 1
ATOM 894 O O . SER A 1 116 ? 13.040 -8.563 -17.414 1.00 83.50 116 SER A O 1
ATOM 896 N N . PHE A 1 117 ? 15.058 -8.932 -16.503 1.00 85.00 117 PHE A N 1
ATOM 897 C CA . PHE A 1 117 ? 14.582 -9.822 -15.444 1.00 85.00 117 PHE A CA 1
ATOM 898 C C . PHE A 1 117 ? 13.342 -9.289 -14.713 1.00 85.00 117 PHE A C 1
ATOM 900 O O . PHE A 1 117 ? 12.382 -10.029 -14.541 1.00 85.00 117 PHE A O 1
ATOM 907 N N . PHE A 1 118 ? 13.317 -8.016 -14.311 1.00 86.81 118 PHE A N 1
ATOM 908 C CA . PHE A 1 118 ? 12.141 -7.474 -13.628 1.00 86.81 118 PHE A CA 1
ATOM 909 C C . PHE A 1 118 ? 10.931 -7.390 -14.564 1.00 86.81 118 PHE A C 1
ATOM 911 O O . PHE A 1 118 ? 9.834 -7.786 -14.186 1.00 86.81 118 PHE A O 1
ATOM 918 N N . HIS A 1 119 ? 11.126 -6.897 -15.786 1.00 82.88 119 HIS A N 1
ATOM 919 C CA . HIS A 1 119 ? 10.046 -6.745 -16.763 1.00 82.88 119 HIS A CA 1
ATOM 920 C C . HIS A 1 119 ? 9.454 -8.087 -17.217 1.00 82.88 119 HIS A C 1
ATOM 922 O O . HIS A 1 119 ? 8.260 -8.155 -17.488 1.00 82.88 119 HIS A O 1
ATOM 928 N N . ASP A 1 120 ? 10.258 -9.148 -17.226 1.00 85.69 120 ASP A N 1
ATOM 929 C CA . ASP A 1 120 ? 9.825 -10.497 -17.592 1.00 85.69 120 ASP A CA 1
ATOM 930 C C . ASP A 1 120 ? 9.058 -11.197 -16.451 1.00 85.69 120 ASP A C 1
ATOM 932 O O . ASP A 1 120 ? 8.286 -12.120 -16.701 1.00 85.69 120 ASP A O 1
ATOM 936 N N . HIS A 1 121 ? 9.241 -10.763 -15.195 1.00 88.19 121 HIS A N 1
ATOM 937 C CA . HIS A 1 121 ? 8.715 -11.451 -14.004 1.00 88.19 121 HIS A CA 1
ATOM 938 C C . HIS A 1 121 ? 7.755 -10.608 -13.152 1.00 88.19 121 HIS A C 1
ATOM 940 O O . HIS A 1 121 ? 7.259 -11.093 -12.136 1.00 88.19 121 HIS A O 1
ATOM 946 N N . ASN A 1 122 ? 7.467 -9.356 -13.520 1.00 88.94 122 ASN A N 1
ATOM 947 C CA . ASN A 1 122 ? 6.569 -8.503 -12.737 1.00 88.94 122 ASN A CA 1
ATOM 948 C C . ASN A 1 122 ? 5.073 -8.773 -12.984 1.00 88.94 122 ASN A C 1
ATOM 950 O O . ASN A 1 122 ? 4.252 -8.263 -12.225 1.00 88.94 122 ASN A O 1
ATOM 954 N N . GLY A 1 123 ? 4.711 -9.585 -13.985 1.00 90.50 123 GLY A N 1
ATOM 955 C CA . GLY A 1 123 ? 3.322 -9.949 -14.304 1.00 90.50 123 GLY A CA 1
ATOM 956 C C . GLY A 1 123 ? 2.493 -10.360 -13.076 1.00 90.50 123 GLY A C 1
ATOM 957 O O . GLY A 1 123 ? 1.487 -9.708 -12.792 1.00 90.50 123 GLY A O 1
ATOM 958 N N . PRO A 1 124 ? 2.952 -11.329 -12.260 1.00 93.06 124 PRO A N 1
ATOM 959 C CA . PRO A 1 124 ? 2.261 -11.730 -11.035 1.00 93.06 124 PRO A CA 1
ATOM 960 C C . PRO A 1 124 ? 2.007 -10.590 -10.039 1.00 93.06 124 PRO A C 1
ATOM 962 O O . PRO A 1 124 ? 0.988 -10.592 -9.349 1.00 93.06 124 PRO A O 1
ATOM 965 N N . LEU A 1 125 ? 2.911 -9.606 -9.940 1.00 91.19 125 LEU A N 1
ATOM 966 C CA . LEU A 1 125 ? 2.723 -8.462 -9.041 1.00 91.19 125 LEU A CA 1
ATOM 967 C C . LEU A 1 125 ? 1.572 -7.581 -9.530 1.00 91.19 125 LEU A C 1
ATOM 969 O O . LEU A 1 125 ? 0.753 -7.117 -8.739 1.00 91.19 125 LEU A O 1
ATOM 973 N N . LEU A 1 126 ? 1.507 -7.365 -10.841 1.00 89.81 126 LEU A N 1
ATOM 974 C CA . LEU A 1 126 ? 0.468 -6.569 -11.483 1.00 89.81 126 LEU A CA 1
ATOM 975 C C . LEU A 1 126 ? -0.901 -7.234 -11.350 1.00 89.81 126 LEU A C 1
ATOM 977 O O . LEU A 1 126 ? -1.888 -6.555 -11.062 1.00 89.81 126 LEU A O 1
ATOM 981 N N . ASP A 1 127 ? -0.954 -8.555 -11.486 1.00 90.38 127 ASP A N 1
ATOM 982 C CA . ASP A 1 127 ? -2.181 -9.324 -11.292 1.00 90.38 127 ASP A CA 1
ATOM 983 C C . ASP A 1 127 ? -2.639 -9.282 -9.829 1.00 90.38 127 ASP A C 1
ATOM 985 O O . ASP A 1 127 ? -3.809 -9.013 -9.555 1.00 90.38 127 ASP A O 1
ATOM 989 N N . ALA A 1 128 ? -1.719 -9.414 -8.869 1.00 92.50 128 ALA A N 1
ATOM 990 C CA . ALA A 1 128 ? -2.045 -9.268 -7.452 1.00 92.50 128 ALA A CA 1
ATOM 991 C C . ALA A 1 128 ? -2.547 -7.852 -7.097 1.00 92.50 128 ALA A C 1
ATOM 993 O O . ALA A 1 128 ? -3.500 -7.707 -6.328 1.00 92.50 128 ALA A O 1
ATOM 994 N N . LEU A 1 129 ? -1.967 -6.800 -7.692 1.00 90.38 129 LEU A N 1
ATOM 995 C CA . LEU A 1 129 ? -2.454 -5.422 -7.542 1.00 90.38 129 LEU A CA 1
ATOM 996 C C . LEU A 1 129 ? -3.881 -5.261 -8.080 1.00 90.38 129 LEU A C 1
ATOM 998 O O . LEU A 1 129 ? -4.715 -4.635 -7.424 1.00 90.38 129 LEU A O 1
ATOM 1002 N N . ARG A 1 130 ? -4.185 -5.843 -9.246 1.00 89.50 130 ARG A N 1
ATOM 1003 C CA . ARG A 1 130 ? -5.540 -5.833 -9.822 1.00 89.50 130 ARG A CA 1
A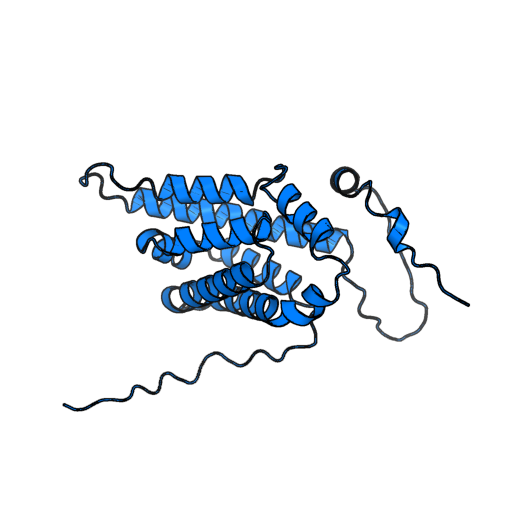TOM 1004 C C . ARG A 1 130 ? -6.533 -6.558 -8.924 1.00 89.50 130 ARG A C 1
ATOM 1006 O O . ARG A 1 130 ? -7.606 -6.015 -8.666 1.00 89.50 130 ARG A O 1
ATOM 1013 N N . HIS A 1 131 ? -6.168 -7.729 -8.405 1.00 91.19 131 HIS A N 1
ATOM 1014 C CA . HIS A 1 131 ? -7.004 -8.470 -7.463 1.00 91.19 131 HIS A CA 1
ATOM 1015 C C . HIS A 1 131 ? -7.295 -7.663 -6.199 1.00 91.19 131 HIS A C 1
ATOM 1017 O O . HIS A 1 131 ? -8.452 -7.560 -5.796 1.00 91.19 131 HIS A O 1
ATOM 1023 N N . ALA A 1 132 ? -6.285 -7.017 -5.611 1.00 90.62 132 ALA A N 1
ATOM 1024 C CA . ALA A 1 132 ? -6.486 -6.145 -4.455 1.00 90.62 132 ALA A CA 1
ATOM 1025 C C . ALA A 1 132 ? -7.416 -4.962 -4.788 1.00 90.62 132 ALA A C 1
ATOM 1027 O O . ALA A 1 132 ? -8.336 -4.661 -4.024 1.00 90.62 132 ALA A O 1
ATOM 1028 N N . ALA A 1 133 ? -7.236 -4.337 -5.957 1.00 89.44 133 ALA A N 1
ATOM 1029 C CA . ALA A 1 133 ? -8.060 -3.223 -6.428 1.00 89.44 133 ALA A CA 1
ATOM 1030 C C . ALA A 1 133 ? -9.524 -3.601 -6.689 1.00 89.44 133 ALA A C 1
ATOM 1032 O O . ALA A 1 133 ? -10.410 -2.751 -6.585 1.00 89.44 133 ALA A O 1
ATOM 1033 N N . GLN A 1 134 ? -9.782 -4.850 -7.076 1.00 90.88 134 GLN A N 1
ATOM 1034 C CA . GLN A 1 134 ? -11.131 -5.376 -7.256 1.00 90.88 134 GLN A CA 1
ATOM 1035 C C . GLN A 1 134 ? -11.749 -5.771 -5.914 1.00 90.88 134 GLN A C 1
ATOM 1037 O O . GLN A 1 134 ? -12.886 -5.396 -5.643 1.00 90.88 134 GLN A O 1
ATOM 1042 N N . ALA A 1 135 ? -10.998 -6.473 -5.062 1.00 92.50 135 ALA A N 1
ATOM 1043 C CA . ALA A 1 135 ? -11.472 -6.966 -3.772 1.00 92.50 135 ALA A CA 1
ATOM 1044 C C . ALA A 1 135 ? -11.867 -5.839 -2.805 1.00 92.50 135 ALA A C 1
ATOM 1046 O O . ALA A 1 135 ? -12.780 -6.017 -2.004 1.00 92.50 135 ALA A O 1
ATOM 1047 N N . ILE A 1 136 ? -11.221 -4.670 -2.893 1.00 90.69 136 ILE A N 1
ATOM 1048 C CA . ILE A 1 136 ? -11.494 -3.532 -2.002 1.00 90.69 136 ILE A CA 1
ATOM 1049 C C . ILE A 1 136 ? -12.903 -2.930 -2.172 1.00 90.69 136 ILE A C 1
ATOM 1051 O O . ILE A 1 136 ? -13.385 -2.272 -1.257 1.00 90.69 136 ILE A O 1
ATOM 1055 N N . LEU A 1 137 ? -13.567 -3.151 -3.314 1.00 89.94 137 LEU A N 1
ATOM 1056 C CA . LEU A 1 137 ? -14.898 -2.599 -3.615 1.00 89.94 137 LEU A CA 1
ATOM 1057 C C . LEU A 1 137 ? -16.034 -3.631 -3.564 1.00 89.94 137 LEU A C 1
ATOM 1059 O O . LEU A 1 137 ? -17.161 -3.301 -3.923 1.00 89.94 137 LEU A O 1
ATOM 1063 N N . ARG A 1 138 ? -15.751 -4.883 -3.194 1.00 91.00 138 ARG A N 1
ATOM 1064 C CA . ARG A 1 138 ? -16.765 -5.946 -3.143 1.00 91.00 138 ARG A CA 1
ATOM 1065 C C . ARG A 1 138 ? -17.544 -5.907 -1.828 1.00 91.00 138 ARG A C 1
ATOM 1067 O O . ARG A 1 138 ? -17.002 -5.513 -0.800 1.00 91.00 138 ARG A O 1
ATOM 1074 N N . ASP A 1 139 ? -18.782 -6.391 -1.846 1.00 89.12 139 ASP A N 1
ATOM 1075 C CA . ASP A 1 139 ? -19.607 -6.495 -0.635 1.00 89.12 139 ASP A CA 1
ATOM 1076 C C . ASP A 1 139 ? -19.022 -7.499 0.378 1.00 89.12 139 ASP A C 1
ATOM 1078 O O . ASP A 1 139 ? -19.106 -7.299 1.587 1.00 89.12 139 ASP A O 1
ATOM 1082 N N . ASP A 1 140 ? -18.330 -8.535 -0.105 1.00 90.94 140 ASP A N 1
ATOM 1083 C CA . ASP A 1 140 ? -17.611 -9.536 0.695 1.00 90.94 140 ASP A CA 1
ATOM 1084 C C . ASP A 1 140 ? -16.127 -9.177 0.930 1.00 90.94 140 ASP A C 1
ATOM 1086 O O . ASP A 1 140 ? -15.279 -10.040 1.193 1.00 90.94 140 ASP A O 1
ATOM 1090 N N . ARG A 1 141 ? -15.791 -7.879 0.872 1.00 91.38 141 ARG A N 1
ATOM 1091 C CA . ARG A 1 141 ? -14.430 -7.350 1.075 1.00 91.38 141 ARG A CA 1
ATOM 1092 C C . ARG A 1 141 ? -13.745 -7.921 2.315 1.00 91.38 141 ARG A C 1
ATOM 1094 O O . ARG A 1 141 ? -12.557 -8.228 2.247 1.00 91.38 141 ARG A O 1
ATOM 1101 N N . ALA A 1 142 ? -14.469 -8.079 3.424 1.00 89.44 142 ALA A N 1
ATOM 1102 C CA . ALA A 1 142 ? -13.926 -8.614 4.675 1.00 89.44 142 ALA A CA 1
ATOM 1103 C C . ALA A 1 142 ? -13.258 -9.993 4.504 1.00 89.44 142 ALA A C 1
ATOM 1105 O O . ALA A 1 142 ? -12.293 -10.297 5.200 1.00 89.44 142 ALA A O 1
ATOM 1106 N N . GLN A 1 143 ? -13.727 -10.800 3.548 1.00 90.38 143 GLN A N 1
ATOM 1107 C CA . GLN A 1 143 ? -13.169 -12.111 3.227 1.00 90.38 143 GLN A CA 1
ATOM 1108 C C . GLN A 1 143 ? -12.134 -12.040 2.094 1.00 90.38 143 GLN A C 1
ATOM 1110 O O . GLN A 1 143 ? -11.066 -12.653 2.186 1.00 90.38 143 GLN A O 1
ATOM 1115 N N . ARG A 1 144 ? -12.427 -11.290 1.021 1.00 92.62 144 ARG A N 1
ATOM 1116 C CA . ARG A 1 144 ? -11.589 -11.260 -0.192 1.00 92.62 144 ARG A CA 1
ATOM 1117 C C . ARG A 1 144 ? -10.359 -10.371 -0.070 1.00 92.62 144 ARG A C 1
ATOM 1119 O O . ARG A 1 144 ? -9.279 -10.750 -0.526 1.00 92.62 144 ARG A O 1
ATOM 1126 N N . PHE A 1 145 ? -10.495 -9.196 0.539 1.00 92.50 145 PHE A N 1
ATOM 1127 C CA . PHE A 1 145 ? -9.421 -8.208 0.590 1.00 92.50 145 PHE A CA 1
ATOM 1128 C C . PHE A 1 145 ? -8.194 -8.688 1.379 1.00 92.50 145 PHE A C 1
ATOM 1130 O O . PHE A 1 145 ? -7.099 -8.561 0.833 1.00 92.50 145 PHE A O 1
ATOM 1137 N N . PRO A 1 146 ? -8.314 -9.333 2.561 1.00 92.81 146 PRO A N 1
ATOM 1138 C CA . PRO A 1 146 ? -7.162 -9.941 3.231 1.00 92.81 146 PRO A CA 1
ATOM 1139 C C . PRO A 1 146 ? -6.393 -10.933 2.359 1.00 92.81 146 PRO A C 1
ATOM 1141 O O . PRO A 1 146 ? -5.164 -10.935 2.354 1.00 92.81 146 PRO A O 1
ATOM 1144 N N . ARG A 1 147 ? -7.107 -11.786 1.611 1.00 94.88 147 ARG A N 1
ATOM 1145 C CA . ARG A 1 147 ? -6.491 -12.800 0.742 1.00 94.88 147 ARG A CA 1
ATOM 1146 C C . ARG A 1 147 ? -5.738 -12.137 -0.411 1.00 94.88 147 ARG A C 1
ATOM 1148 O O . ARG A 1 147 ? -4.585 -12.480 -0.669 1.00 94.88 147 ARG A O 1
ATOM 1155 N N . ALA A 1 148 ? -6.363 -11.152 -1.057 1.00 94.81 148 ALA A N 1
ATOM 1156 C CA . ALA A 1 148 ? -5.747 -10.393 -2.140 1.00 94.81 148 ALA A CA 1
ATOM 1157 C C . ALA A 1 148 ? -4.533 -9.579 -1.657 1.00 94.81 148 ALA A C 1
ATOM 1159 O O . ALA A 1 148 ? -3.489 -9.584 -2.308 1.00 94.81 148 ALA A O 1
ATOM 1160 N N . LEU A 1 149 ? -4.636 -8.935 -0.490 1.00 94.00 149 LEU A N 1
ATOM 1161 C CA . LEU A 1 149 ? -3.544 -8.176 0.118 1.00 94.00 149 LEU A CA 1
ATOM 1162 C C . LEU A 1 149 ? -2.366 -9.082 0.495 1.00 94.00 149 LEU A C 1
ATOM 1164 O O . LEU A 1 149 ? -1.217 -8.729 0.230 1.00 94.00 149 LEU A O 1
ATOM 1168 N N . ARG A 1 150 ? -2.640 -10.276 1.033 1.00 95.75 150 ARG A N 1
ATOM 1169 C CA . ARG A 1 150 ? -1.607 -11.271 1.339 1.00 95.75 150 ARG A CA 1
ATOM 1170 C C . ARG A 1 150 ? -0.881 -11.726 0.079 1.00 95.75 150 ARG A C 1
ATOM 1172 O O . ARG A 1 150 ? 0.347 -11.687 0.047 1.00 95.75 150 ARG A O 1
ATOM 1179 N N . SER A 1 151 ? -1.635 -12.080 -0.965 1.00 96.00 151 SER 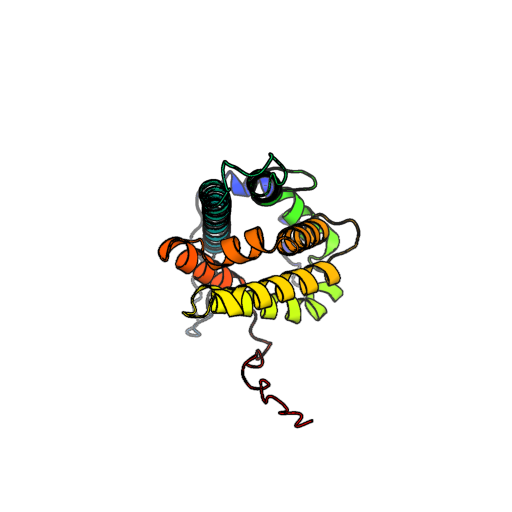A N 1
ATOM 1180 C CA . SER A 1 151 ? -1.083 -12.453 -2.273 1.00 96.00 151 SER A CA 1
ATOM 1181 C C . SER A 1 151 ? -0.168 -11.357 -2.827 1.00 96.00 151 SER A C 1
ATOM 1183 O O . SER A 1 151 ? 0.975 -11.630 -3.200 1.00 96.00 151 SER A O 1
ATOM 1185 N N . LEU A 1 152 ? -0.620 -10.099 -2.773 1.00 95.06 152 LEU A N 1
ATOM 1186 C CA . LEU A 1 152 ? 0.173 -8.935 -3.160 1.00 95.06 152 LEU A CA 1
ATOM 1187 C C . LEU A 1 152 ? 1.479 -8.838 -2.363 1.00 95.06 152 LEU A C 1
ATOM 1189 O O . LEU A 1 152 ? 2.547 -8.685 -2.959 1.00 95.06 152 LEU A O 1
ATOM 1193 N N . THR A 1 153 ? 1.420 -8.967 -1.036 1.00 96.31 153 THR A N 1
ATOM 1194 C CA . THR A 1 153 ? 2.629 -8.908 -0.207 1.00 96.31 153 THR A CA 1
ATOM 1195 C C . THR A 1 153 ? 3.590 -10.064 -0.444 1.00 96.31 153 THR A C 1
ATOM 1197 O O . THR A 1 153 ? 4.797 -9.838 -0.475 1.00 96.31 153 THR A O 1
ATOM 1200 N N . ASP A 1 154 ? 3.094 -11.279 -0.675 1.00 96.69 154 ASP A N 1
ATOM 1201 C CA . ASP A 1 154 ? 3.942 -12.450 -0.910 1.00 96.69 154 ASP A CA 1
ATOM 1202 C C . ASP A 1 154 ? 4.625 -12.399 -2.278 1.00 96.69 154 ASP A C 1
ATOM 1204 O O . ASP A 1 154 ? 5.794 -12.771 -2.415 1.00 96.69 154 ASP A O 1
ATOM 1208 N N . VAL A 1 155 ? 3.920 -11.927 -3.309 1.00 95.56 155 VAL A N 1
ATOM 1209 C CA . VAL A 1 155 ? 4.518 -11.709 -4.630 1.00 95.56 155 VAL A CA 1
ATOM 1210 C C . VAL A 1 155 ? 5.551 -10.586 -4.571 1.00 95.56 155 VAL A C 1
ATOM 1212 O O . VAL A 1 155 ? 6.680 -10.795 -5.011 1.00 95.56 155 VAL A O 1
ATOM 1215 N N . GLY A 1 156 ? 5.213 -9.438 -3.975 1.00 94.00 156 GLY A N 1
ATOM 1216 C CA . GLY A 1 156 ? 6.150 -8.325 -3.814 1.00 94.00 156 GLY A CA 1
ATOM 1217 C C . GLY A 1 156 ? 7.412 -8.737 -3.052 1.00 94.00 156 GLY A C 1
ATOM 1218 O O . GLY A 1 156 ? 8.524 -8.536 -3.535 1.00 94.00 156 GLY A O 1
ATOM 1219 N N . TYR A 1 157 ? 7.260 -9.413 -1.911 1.00 95.38 157 TYR A N 1
ATOM 1220 C CA . TYR A 1 157 ? 8.382 -9.890 -1.097 1.00 95.38 157 TYR A CA 1
ATOM 1221 C C . TYR A 1 157 ? 9.350 -10.823 -1.850 1.00 95.38 157 TYR A C 1
ATOM 1223 O O . TYR A 1 157 ? 10.550 -10.812 -1.572 1.00 95.38 157 TYR A O 1
ATOM 1231 N N . ARG A 1 158 ? 8.840 -11.635 -2.788 1.00 95.19 158 ARG A N 1
ATOM 1232 C CA . ARG A 1 158 ? 9.649 -12.548 -3.616 1.00 95.19 158 ARG A CA 1
ATOM 1233 C C . ARG A 1 158 ? 10.273 -11.873 -4.834 1.00 95.19 158 ARG A C 1
ATOM 1235 O O . ARG A 1 158 ? 11.323 -12.316 -5.284 1.00 95.19 158 ARG A O 1
ATOM 1242 N N . LEU A 1 159 ? 9.617 -10.853 -5.385 1.00 93.31 159 LEU A N 1
ATOM 1243 C CA . LEU A 1 159 ? 10.059 -10.188 -6.611 1.00 93.31 159 LEU A CA 1
ATOM 1244 C C . LEU A 1 159 ? 11.247 -9.249 -6.370 1.00 93.31 159 LEU A C 1
ATOM 1246 O O . LEU A 1 159 ? 12.125 -9.128 -7.224 1.00 93.31 159 LEU A O 1
ATOM 1250 N N . PHE A 1 160 ? 11.257 -8.560 -5.229 1.00 93.50 160 PHE A N 1
ATOM 1251 C CA . PHE A 1 160 ? 12.249 -7.533 -4.923 1.00 93.50 160 PHE A CA 1
ATOM 1252 C C . PHE A 1 160 ? 13.477 -8.112 -4.199 1.00 93.50 160 PHE A C 1
ATOM 1254 O O . PHE A 1 160 ? 13.382 -9.056 -3.415 1.00 93.50 160 PHE A O 1
ATOM 1261 N N . SER A 1 161 ? 14.649 -7.540 -4.480 1.00 88.12 161 SER A N 1
ATOM 1262 C CA . SER A 1 161 ? 15.946 -7.960 -3.948 1.00 88.12 161 SER A CA 1
ATOM 1263 C C . SER A 1 161 ? 16.041 -7.816 -2.434 1.00 88.12 161 SER A C 1
ATOM 1265 O O . SER A 1 161 ? 15.389 -6.965 -1.829 1.00 88.12 161 SER A O 1
ATOM 1267 N N . GLU A 1 162 ? 16.909 -8.630 -1.831 1.00 87.50 162 GLU A N 1
ATOM 1268 C CA . GLU A 1 162 ? 16.863 -8.904 -0.397 1.00 87.50 162 GLU A CA 1
ATOM 1269 C C . GLU A 1 162 ? 17.061 -7.701 0.525 1.00 87.50 162 GLU A C 1
ATOM 1271 O O . GLU A 1 162 ? 16.464 -7.664 1.599 1.00 87.50 162 GLU A O 1
ATOM 1276 N N . GLU A 1 163 ? 17.852 -6.731 0.078 1.00 87.62 163 GLU A N 1
ATOM 1277 C CA . GLU A 1 163 ? 18.307 -5.579 0.862 1.00 87.62 163 GLU A CA 1
ATOM 1278 C C . GLU A 1 163 ? 17.613 -4.263 0.451 1.00 87.62 163 GLU A C 1
ATOM 1280 O O . GLU A 1 163 ? 18.004 -3.179 0.884 1.00 87.62 163 GLU A O 1
ATOM 1285 N N . GLY A 1 164 ? 16.595 -4.335 -0.416 1.00 93.00 164 GLY A N 1
ATOM 1286 C CA . GLY A 1 164 ? 15.945 -3.163 -1.005 1.00 93.00 164 GLY A CA 1
ATOM 1287 C C . GLY A 1 164 ? 14.756 -2.632 -0.188 1.00 93.00 164 GLY A C 1
ATOM 1288 O O . GLY A 1 164 ? 13.954 -3.432 0.307 1.00 93.00 164 GLY A O 1
ATOM 1289 N N . PRO A 1 165 ? 14.560 -1.298 -0.109 1.00 95.75 165 PRO A N 1
ATOM 1290 C CA . PRO A 1 165 ? 13.363 -0.676 0.460 1.00 95.75 165 PRO A CA 1
ATOM 1291 C C . PRO A 1 165 ? 12.038 -1.270 -0.034 1.00 95.75 165 PRO A C 1
ATOM 1293 O O . PRO A 1 165 ? 11.109 -1.411 0.758 1.00 95.75 165 PRO A O 1
ATOM 1296 N N . LEU A 1 166 ? 11.937 -1.657 -1.314 1.00 94.69 166 LEU A N 1
ATOM 1297 C CA . LEU A 1 166 ? 10.714 -2.268 -1.845 1.00 94.69 166 LEU A CA 1
ATOM 1298 C C . LEU A 1 166 ? 10.404 -3.609 -1.176 1.00 94.69 166 LEU A C 1
ATOM 1300 O O . LEU A 1 166 ? 9.257 -3.856 -0.814 1.00 94.69 166 LEU A O 1
ATOM 1304 N N . ARG A 1 167 ? 11.407 -4.466 -0.954 1.00 95.88 167 ARG A N 1
ATOM 1305 C CA . ARG A 1 167 ? 11.188 -5.741 -0.258 1.00 95.88 167 ARG A CA 1
ATOM 1306 C C . ARG A 1 167 ? 10.804 -5.512 1.200 1.00 95.88 167 ARG A C 1
ATOM 1308 O O . ARG A 1 167 ? 9.873 -6.156 1.682 1.00 95.88 167 ARG A O 1
ATOM 1315 N N . THR A 1 168 ? 11.483 -4.586 1.878 1.00 96.88 168 THR A N 1
ATOM 1316 C CA . THR A 1 168 ? 11.199 -4.241 3.279 1.00 96.88 168 THR A CA 1
ATOM 1317 C C . THR A 1 168 ? 9.770 -3.726 3.449 1.00 96.88 168 THR A C 1
ATOM 1319 O O . THR A 1 168 ? 9.075 -4.188 4.350 1.00 96.88 168 THR A O 1
ATOM 1322 N N . LEU A 1 169 ? 9.279 -2.881 2.535 1.00 96.81 169 LEU A N 1
ATOM 1323 C CA . LEU A 1 169 ? 7.879 -2.443 2.501 1.00 96.81 169 LEU A CA 1
ATOM 1324 C C . LEU A 1 169 ? 6.905 -3.630 2.508 1.00 96.81 169 LEU A C 1
ATOM 1326 O O . LEU A 1 169 ? 5.993 -3.683 3.334 1.00 96.81 169 LEU A O 1
ATOM 1330 N N . PHE A 1 170 ? 7.078 -4.586 1.588 1.00 96.94 170 PHE A N 1
ATOM 1331 C CA . PHE A 1 170 ? 6.181 -5.743 1.498 1.00 96.94 170 PHE A CA 1
ATOM 1332 C C . PHE A 1 170 ? 6.311 -6.675 2.703 1.00 96.94 170 PHE A C 1
ATOM 1334 O O . PHE A 1 170 ? 5.309 -7.233 3.147 1.00 96.94 170 PHE A O 1
ATOM 1341 N N . MET A 1 171 ? 7.518 -6.823 3.251 1.00 97.19 171 MET A N 1
ATOM 1342 C CA . MET A 1 171 ? 7.759 -7.585 4.473 1.00 97.19 171 MET A CA 1
ATOM 1343 C C . MET A 1 171 ? 7.018 -6.975 5.668 1.00 97.19 171 MET A C 1
ATOM 1345 O O . MET A 1 171 ? 6.275 -7.687 6.338 1.00 97.19 171 MET A O 1
ATOM 1349 N N . GLU A 1 172 ? 7.159 -5.671 5.905 1.00 97.25 172 GLU A N 1
ATOM 1350 C CA . GLU A 1 172 ? 6.494 -4.990 7.019 1.00 97.25 172 GLU A CA 1
ATOM 1351 C C . GLU A 1 172 ? 4.968 -4.991 6.857 1.00 97.25 172 GLU A C 1
ATOM 1353 O O . GLU A 1 172 ? 4.239 -5.243 7.817 1.00 97.25 172 GLU A O 1
ATOM 1358 N N . LEU A 1 173 ? 4.459 -4.810 5.631 1.00 96.25 173 LEU A N 1
ATOM 1359 C CA . LEU A 1 173 ? 3.024 -4.928 5.359 1.00 96.25 173 LEU A CA 1
ATOM 1360 C C . LEU A 1 173 ? 2.513 -6.357 5.598 1.00 96.25 173 LEU A C 1
ATOM 1362 O O . LEU A 1 173 ? 1.385 -6.552 6.056 1.00 96.25 173 LEU A O 1
ATOM 1366 N N . ARG A 1 174 ? 3.327 -7.376 5.301 1.00 95.50 174 ARG A N 1
ATOM 1367 C CA . ARG A 1 174 ? 3.018 -8.774 5.629 1.00 95.50 174 ARG A CA 1
ATOM 1368 C C . ARG A 1 174 ? 3.010 -9.001 7.139 1.00 95.50 174 ARG A C 1
ATOM 1370 O O . ARG A 1 174 ? 2.159 -9.735 7.633 1.00 95.50 174 ARG A O 1
ATOM 1377 N N . ASP A 1 175 ? 3.922 -8.373 7.872 1.00 95.88 175 ASP A N 1
ATOM 1378 C CA . ASP A 1 175 ? 3.989 -8.484 9.328 1.00 95.88 175 ASP A CA 1
ATOM 1379 C C . ASP A 1 175 ? 2.776 -7.837 10.007 1.00 95.88 175 ASP A C 1
ATOM 1381 O O . ASP A 1 175 ? 2.200 -8.446 10.909 1.00 95.88 175 ASP A O 1
ATOM 1385 N N . LEU A 1 176 ? 2.284 -6.697 9.506 1.00 95.44 176 LEU A N 1
ATOM 1386 C CA . LEU A 1 176 ? 1.013 -6.123 9.967 1.00 95.44 176 LEU A CA 1
ATOM 1387 C C . LEU A 1 176 ? -0.163 -7.101 9.807 1.00 95.44 176 LEU A C 1
ATOM 1389 O O . LEU A 1 176 ? -0.983 -7.239 10.714 1.00 95.44 176 LEU A O 1
ATOM 1393 N N . GLN A 1 177 ? -0.217 -7.834 8.690 1.00 94.81 177 GLN A N 1
ATOM 1394 C CA . GLN A 1 177 ? -1.264 -8.827 8.413 1.00 94.81 177 GLN A CA 1
ATOM 1395 C C . GLN A 1 177 ? -1.184 -10.088 9.293 1.00 94.81 177 GLN A C 1
ATOM 1397 O O . GLN A 1 177 ? -2.106 -10.905 9.285 1.00 94.81 177 GLN A O 1
ATOM 1402 N N . LYS A 1 178 ? -0.111 -10.279 10.072 1.00 94.00 178 LYS A N 1
ATOM 1403 C CA . LYS A 1 178 ? -0.051 -11.359 11.075 1.00 94.00 178 LYS A CA 1
ATOM 1404 C C . LYS A 1 178 ? -0.916 -11.057 12.297 1.00 94.00 178 LYS A C 1
ATOM 1406 O O . LYS A 1 178 ? -1.221 -11.970 13.060 1.00 94.00 178 LYS A O 1
ATOM 1411 N N . HIS A 1 179 ? -1.316 -9.801 12.492 1.00 93.31 179 HIS A N 1
ATOM 1412 C CA . HIS A 1 179 ? -2.189 -9.397 13.585 1.00 93.31 179 HIS A CA 1
ATOM 1413 C C . HIS A 1 179 ? -3.661 -9.482 13.138 1.00 93.31 179 HIS A C 1
ATOM 1415 O O . HIS A 1 179 ? -4.075 -8.699 12.277 1.00 93.31 179 HIS A O 1
ATOM 1421 N N . PRO A 1 180 ? -4.484 -10.378 13.726 1.00 92.44 180 PRO A N 1
ATOM 1422 C CA . PRO A 1 180 ? -5.868 -10.576 13.288 1.00 92.44 180 PRO A CA 1
ATOM 1423 C C . PRO A 1 180 ? -6.708 -9.299 13.363 1.00 92.44 180 PRO A C 1
ATOM 1425 O O . PRO A 1 180 ? -7.366 -8.953 12.391 1.00 92.44 180 PRO A O 1
ATOM 1428 N N . LYS A 1 181 ? -6.587 -8.539 14.461 1.00 92.81 181 LYS A N 1
ATOM 1429 C CA . LYS A 1 181 ? -7.285 -7.257 14.643 1.00 92.81 181 LYS A CA 1
ATOM 1430 C C . LYS A 1 181 ? -6.903 -6.218 13.584 1.00 92.81 181 LYS A C 1
ATOM 1432 O O . LYS A 1 181 ? -7.773 -5.525 13.072 1.00 92.81 181 LYS A O 1
ATOM 1437 N N . ILE A 1 182 ? -5.617 -6.122 13.222 1.00 94.38 182 ILE A N 1
ATOM 1438 C CA . ILE A 1 182 ? -5.163 -5.201 12.163 1.00 94.38 182 ILE A CA 1
ATOM 1439 C C . ILE A 1 182 ? -5.719 -5.647 10.809 1.00 94.38 182 ILE A C 1
ATOM 1441 O O . ILE A 1 182 ? -6.177 -4.817 10.036 1.00 94.38 182 ILE A O 1
ATOM 1445 N N . THR A 1 183 ? -5.717 -6.951 10.529 1.00 94.38 183 THR A N 1
ATOM 1446 C CA . THR A 1 183 ? -6.239 -7.512 9.271 1.00 94.38 183 THR A CA 1
ATOM 1447 C C . THR A 1 183 ? -7.742 -7.291 9.124 1.00 94.38 183 THR A C 1
ATOM 1449 O O . THR A 1 183 ? -8.217 -6.898 8.057 1.00 94.38 183 THR A O 1
ATOM 1452 N N . GLU A 1 184 ? -8.488 -7.508 10.204 1.00 93.00 184 GLU A N 1
ATOM 1453 C CA . GLU A 1 184 ? -9.913 -7.207 10.281 1.00 93.00 184 GLU A CA 1
ATOM 1454 C C . GLU A 1 184 ? -10.151 -5.715 10.032 1.00 93.00 184 GLU A C 1
ATOM 1456 O O . GLU A 1 184 ? -10.875 -5.360 9.104 1.00 93.00 184 GLU A O 1
ATOM 1461 N N . ALA A 1 185 ? -9.454 -4.841 10.768 1.00 93.69 185 ALA A N 1
ATOM 1462 C CA . ALA A 1 185 ? -9.568 -3.395 10.617 1.00 93.69 185 ALA A CA 1
ATOM 1463 C C . ALA A 1 185 ? -9.187 -2.915 9.205 1.00 93.69 185 ALA A C 1
ATOM 1465 O O . ALA A 1 185 ? -9.893 -2.083 8.643 1.00 93.69 185 ALA A O 1
ATOM 1466 N N . LEU A 1 186 ? -8.140 -3.464 8.579 1.00 92.56 186 LEU A N 1
ATOM 1467 C CA . LEU A 1 186 ? -7.759 -3.178 7.186 1.00 92.56 186 LEU A CA 1
ATOM 1468 C C . LEU A 1 186 ? -8.884 -3.465 6.186 1.00 92.56 186 LEU A C 1
ATOM 1470 O O . LEU A 1 186 ? -8.933 -2.843 5.120 1.00 92.56 186 LEU A O 1
ATOM 1474 N N . SER A 1 187 ? -9.769 -4.399 6.522 1.00 92.12 187 SER A N 1
ATOM 1475 C CA . SER A 1 187 ? -10.817 -4.900 5.634 1.00 92.12 187 SER A CA 1
ATOM 1476 C C . SER A 1 187 ? -12.183 -4.288 5.915 1.00 92.12 187 SER A C 1
ATOM 1478 O O . SER A 1 187 ? -13.008 -4.225 5.009 1.00 92.12 187 SER A O 1
ATOM 1480 N N . SER A 1 188 ? -12.410 -3.811 7.138 1.00 91.50 188 SER A N 1
ATOM 1481 C CA . SER A 1 188 ? -13.661 -3.179 7.566 1.00 91.50 188 SER A CA 1
ATOM 1482 C C . SER A 1 188 ? -13.592 -1.650 7.640 1.00 91.50 188 SER A C 1
ATOM 1484 O O . SER A 1 188 ? -14.626 -0.995 7.552 1.00 91.50 188 SER A O 1
ATOM 1486 N N . SER A 1 189 ? -12.396 -1.063 7.753 1.00 92.56 189 SER A N 1
ATOM 1487 C CA . SER A 1 189 ? -12.191 0.397 7.744 1.00 92.56 189 SER A CA 1
ATOM 1488 C C . SER A 1 189 ? -12.156 0.943 6.317 1.00 92.56 189 SER A C 1
ATOM 1490 O O . SER A 1 189 ? -12.005 0.177 5.364 1.00 92.56 189 SER A O 1
ATOM 1492 N N . GLY A 1 190 ? -12.250 2.258 6.141 1.00 89.50 190 GLY A N 1
ATOM 1493 C CA . GLY A 1 190 ? -12.353 2.872 4.818 1.00 89.50 190 GLY A CA 1
ATOM 1494 C C . GLY A 1 190 ? -13.744 3.436 4.583 1.00 89.50 190 GLY A C 1
ATOM 1495 O O . GLY A 1 190 ? -14.721 2.687 4.586 1.00 89.50 190 GLY A O 1
ATOM 1496 N N . THR A 1 191 ? -13.850 4.738 4.325 1.00 91.25 191 THR A N 1
ATOM 1497 C CA . THR A 1 191 ? -15.077 5.276 3.724 1.00 91.25 191 THR A CA 1
ATOM 1498 C C . THR A 1 191 ? -15.214 4.766 2.292 1.00 91.25 191 THR A C 1
ATOM 1500 O O . THR A 1 191 ? -14.213 4.483 1.631 1.00 91.25 191 THR A O 1
ATOM 1503 N N . ARG A 1 192 ? -16.447 4.674 1.784 1.00 90.56 192 ARG A N 1
ATOM 1504 C CA . ARG A 1 192 ? -16.692 4.288 0.389 1.00 90.56 192 ARG A CA 1
ATOM 1505 C C . ARG A 1 192 ? -15.865 5.138 -0.582 1.00 90.56 192 ARG A C 1
ATOM 1507 O O . ARG A 1 192 ? -15.217 4.580 -1.462 1.00 90.56 192 ARG A O 1
ATOM 1514 N N . ASP A 1 193 ? -15.814 6.447 -0.355 1.00 91.06 193 ASP A N 1
ATOM 1515 C CA . ASP A 1 193 ? -15.074 7.397 -1.188 1.00 91.06 193 ASP A CA 1
ATOM 1516 C C . ASP A 1 193 ? -13.562 7.118 -1.173 1.00 91.06 193 ASP A C 1
ATOM 1518 O O . ASP A 1 193 ? -12.931 7.061 -2.231 1.00 91.06 193 ASP A O 1
ATOM 1522 N N . THR A 1 194 ? -12.978 6.865 0.007 1.00 91.25 194 THR A N 1
ATOM 1523 C CA . THR A 1 194 ? -11.555 6.501 0.148 1.00 91.25 194 THR A CA 1
ATOM 1524 C C . THR A 1 194 ? -11.238 5.216 -0.628 1.00 91.25 194 THR A C 1
ATOM 1526 O O . THR A 1 194 ? -10.235 5.138 -1.341 1.00 91.25 194 THR A O 1
ATOM 1529 N N . LEU A 1 195 ? -12.102 4.201 -0.530 1.00 90.88 195 LEU A N 1
ATOM 1530 C CA . LEU A 1 195 ? -11.906 2.907 -1.193 1.00 90.88 195 LEU A CA 1
ATOM 1531 C C . LEU A 1 195 ? -12.086 3.007 -2.713 1.00 90.88 195 LEU A C 1
ATOM 1533 O O . LEU A 1 195 ? -11.325 2.392 -3.464 1.00 90.88 195 LEU A O 1
ATOM 1537 N N . GLU A 1 196 ? -13.053 3.798 -3.182 1.00 91.06 196 GLU A N 1
ATOM 1538 C CA . GLU A 1 196 ? -13.256 4.080 -4.606 1.00 91.06 196 GLU A CA 1
ATOM 1539 C C . GLU A 1 196 ? -12.059 4.833 -5.197 1.00 91.06 196 GLU A C 1
ATOM 1541 O O . GLU A 1 196 ? -11.564 4.449 -6.263 1.00 91.06 196 GLU A O 1
ATOM 1546 N N . ALA A 1 197 ? -11.526 5.831 -4.485 1.00 88.44 197 ALA A N 1
ATOM 1547 C CA . ALA A 1 197 ? -10.314 6.543 -4.883 1.00 88.44 197 ALA A CA 1
ATOM 1548 C C . ALA A 1 197 ? -9.102 5.600 -4.977 1.00 88.44 197 ALA A C 1
ATOM 1550 O O . ALA A 1 197 ? -8.389 5.603 -5.985 1.00 88.44 197 ALA A O 1
ATOM 1551 N N . LEU A 1 198 ? -8.907 4.733 -3.979 1.00 87.94 198 LEU A N 1
ATOM 1552 C CA . LEU A 1 198 ? -7.847 3.722 -3.978 1.00 87.94 198 LEU A CA 1
ATOM 1553 C C . LEU A 1 198 ? -7.979 2.735 -5.140 1.00 87.94 198 LEU A C 1
ATOM 1555 O O . LEU A 1 198 ? -7.008 2.492 -5.858 1.00 87.94 198 LEU A O 1
ATOM 1559 N N . SER A 1 199 ? -9.176 2.189 -5.361 1.00 88.88 199 SER A N 1
ATOM 1560 C CA . SER A 1 199 ? -9.433 1.263 -6.467 1.00 88.88 199 SER A CA 1
ATOM 1561 C C . SER A 1 199 ? -9.186 1.928 -7.819 1.00 88.88 199 SER A C 1
ATOM 1563 O O . SER A 1 199 ? -8.540 1.342 -8.689 1.00 88.88 199 SER A O 1
ATOM 1565 N N . LYS A 1 200 ? -9.650 3.171 -8.001 1.00 87.81 200 LYS A N 1
ATOM 1566 C CA . LYS A 1 200 ? -9.421 3.947 -9.225 1.00 87.81 200 LYS A CA 1
ATOM 1567 C C . LYS A 1 200 ? -7.931 4.164 -9.470 1.00 87.81 200 LYS A C 1
ATOM 1569 O O . LYS A 1 200 ? -7.471 3.945 -10.591 1.00 87.81 200 LYS A O 1
ATOM 1574 N N . ALA A 1 201 ? -7.180 4.543 -8.441 1.00 84.56 201 ALA A N 1
ATOM 1575 C CA . ALA A 1 201 ? -5.752 4.785 -8.569 1.00 84.56 201 ALA A CA 1
ATOM 1576 C C . ALA A 1 201 ? -4.974 3.489 -8.867 1.00 84.56 201 ALA A C 1
ATOM 1578 O O . ALA A 1 201 ? -4.137 3.469 -9.766 1.00 84.56 201 ALA A O 1
ATOM 1579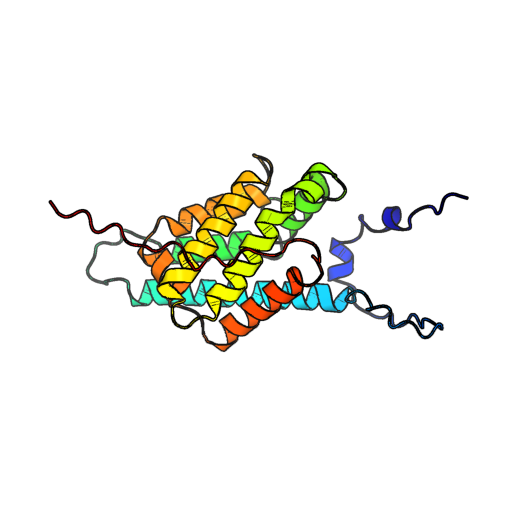 N N . LEU A 1 202 ? -5.316 2.368 -8.221 1.00 83.94 202 LEU A N 1
ATOM 1580 C CA . LEU A 1 202 ? -4.735 1.055 -8.532 1.00 83.94 202 LEU A CA 1
ATOM 1581 C C . LEU A 1 202 ? -5.058 0.587 -9.960 1.00 83.94 202 LEU A C 1
ATOM 1583 O O . LEU A 1 202 ? -4.192 0.055 -10.658 1.00 83.94 202 LEU A O 1
ATOM 1587 N N . LYS A 1 203 ? -6.292 0.805 -10.427 1.00 85.38 203 LYS A N 1
ATOM 1588 C CA . LYS A 1 203 ? -6.687 0.510 -11.813 1.00 85.38 203 LYS A CA 1
ATOM 1589 C C . LYS A 1 203 ? -5.908 1.364 -12.803 1.00 85.38 203 LYS A C 1
ATOM 1591 O O . LYS A 1 203 ? -5.446 0.841 -13.808 1.00 85.38 203 LYS A O 1
ATOM 1596 N N . PHE A 1 204 ? -5.725 2.651 -12.512 1.00 81.81 204 PHE A N 1
ATOM 1597 C CA . PHE A 1 204 ? -4.906 3.541 -13.333 1.00 81.81 204 PHE A CA 1
ATOM 1598 C C . PHE A 1 204 ? -3.460 3.031 -13.439 1.00 81.81 204 PHE A C 1
ATOM 1600 O O . PHE A 1 204 ? -2.952 2.893 -14.547 1.00 81.81 204 PHE A O 1
ATOM 1607 N N . LEU A 1 205 ? -2.847 2.637 -12.317 1.00 75.62 205 LEU A N 1
ATOM 1608 C CA . LEU A 1 205 ? -1.483 2.087 -12.282 1.00 75.62 205 LEU A CA 1
ATOM 1609 C C . LEU A 1 205 ? -1.329 0.751 -13.032 1.00 75.62 205 LEU A C 1
ATOM 1611 O O . LEU A 1 205 ? -0.214 0.369 -13.376 1.00 75.62 205 LEU A O 1
ATOM 1615 N N . THR A 1 206 ? -2.427 0.035 -13.293 1.00 81.44 206 THR A N 1
ATOM 1616 C CA . THR A 1 206 ? -2.417 -1.297 -13.926 1.00 81.44 206 THR A CA 1
ATOM 1617 C C . THR A 1 206 ? -3.024 -1.330 -15.336 1.00 81.44 206 THR A C 1
ATOM 1619 O O . THR A 1 206 ? -3.064 -2.399 -15.962 1.00 81.44 206 THR A O 1
ATOM 1622 N N . LYS A 1 207 ? -3.487 -0.176 -15.843 1.00 74.31 207 LYS A N 1
ATOM 1623 C CA . LYS A 1 207 ? -4.318 -0.033 -17.051 1.00 74.31 207 LYS A CA 1
ATOM 1624 C C . LYS A 1 207 ? -3.602 -0.407 -18.351 1.00 74.31 207 LYS A C 1
ATOM 1626 O O . LYS A 1 207 ? -4.214 -1.039 -19.208 1.00 74.31 207 LYS A O 1
ATOM 1631 N N . ASP A 1 208 ? -2.319 -0.079 -18.481 1.00 60.88 208 ASP A N 1
ATOM 1632 C CA . ASP A 1 208 ? -1.583 -0.226 -19.752 1.00 60.88 208 ASP A CA 1
ATOM 1633 C C . ASP A 1 208 ? -0.809 -1.547 -19.880 1.00 60.88 208 ASP A C 1
ATOM 1635 O O . ASP A 1 208 ? -0.117 -1.806 -20.863 1.00 60.88 208 ASP A O 1
ATOM 1639 N N . LEU A 1 209 ? -0.977 -2.452 -18.918 1.00 58.72 209 LEU A N 1
ATOM 1640 C CA . LEU A 1 209 ? -0.301 -3.747 -18.891 1.00 58.72 209 LEU A CA 1
ATOM 1641 C C . LEU A 1 209 ? -1.137 -4.785 -19.656 1.00 58.72 209 LEU A C 1
ATOM 1643 O O . LEU A 1 209 ? -1.749 -5.680 -19.073 1.00 58.72 209 LEU A O 1
ATOM 1647 N N . LYS A 1 210 ? -1.201 -4.612 -20.982 1.00 48.78 210 LYS A N 1
ATOM 1648 C CA . LYS A 1 210 ? -2.095 -5.305 -21.935 1.00 48.78 210 LYS A CA 1
ATOM 1649 C C . LYS A 1 210 ? -1.866 -6.821 -22.135 1.00 48.78 210 LYS A C 1
ATOM 1651 O O . LYS A 1 210 ? -2.436 -7.376 -23.069 1.00 48.78 210 LYS A O 1
ATOM 1656 N N . HIS A 1 211 ? -1.099 -7.531 -21.298 1.00 47.59 211 HIS A N 1
ATOM 1657 C CA . HIS A 1 211 ? -0.653 -8.891 -21.657 1.00 47.59 211 HIS A CA 1
ATOM 1658 C C . HIS A 1 211 ? -0.955 -10.062 -20.723 1.00 47.59 211 HIS A C 1
ATOM 1660 O O . HIS A 1 211 ? -0.642 -11.181 -21.121 1.00 47.59 211 HIS A O 1
ATOM 1666 N N . HIS A 1 212 ? -1.616 -9.907 -19.574 1.00 45.53 212 HIS A N 1
ATOM 1667 C CA . HIS A 1 212 ? -2.006 -11.074 -18.763 1.00 45.53 212 HIS A CA 1
ATOM 1668 C C . HIS A 1 212 ? -3.514 -11.108 -18.527 1.00 45.53 212 HIS A C 1
ATOM 1670 O O . HIS A 1 212 ? -4.092 -10.220 -17.901 1.00 45.53 212 HIS A O 1
ATOM 1676 N N . LYS A 1 213 ? -4.152 -12.131 -19.107 1.00 45.66 213 LYS A N 1
ATOM 1677 C CA . LYS A 1 213 ? -5.536 -12.501 -18.825 1.00 45.66 213 LYS A CA 1
ATOM 1678 C C . LYS A 1 213 ? -5.524 -13.075 -17.411 1.00 45.66 213 LYS A C 1
ATOM 1680 O O . LYS A 1 213 ? -4.993 -14.159 -17.198 1.00 45.66 213 LYS A O 1
ATOM 1685 N N . VAL A 1 214 ? -6.014 -12.294 -16.460 1.00 46.31 214 VAL A N 1
ATOM 1686 C CA . VAL A 1 214 ? -6.093 -12.689 -15.056 1.00 46.31 214 VAL A CA 1
ATOM 1687 C C . VAL A 1 214 ? -7.097 -13.846 -14.954 1.00 46.31 214 VAL A C 1
ATOM 1689 O O . VAL A 1 214 ? -8.233 -13.656 -15.392 1.00 46.31 214 VAL A O 1
ATOM 1692 N N . PRO A 1 215 ? -6.709 -15.040 -14.471 1.00 49.44 215 PRO A N 1
ATOM 1693 C CA . PRO A 1 215 ? -7.665 -16.102 -14.185 1.00 49.44 215 PRO A CA 1
ATOM 1694 C C . PRO A 1 215 ? -8.585 -15.633 -13.058 1.00 49.44 215 PRO A C 1
ATOM 1696 O O . PRO A 1 215 ? -8.092 -15.134 -12.045 1.00 49.44 215 PRO A O 1
ATOM 1699 N N . ASP A 1 216 ? -9.897 -15.775 -13.235 1.00 52.88 216 ASP A N 1
ATOM 1700 C CA . ASP A 1 216 ? -10.851 -15.526 -12.160 1.00 52.88 216 ASP A CA 1
ATOM 1701 C C . ASP A 1 216 ? -10.501 -16.447 -10.976 1.00 52.88 216 ASP A C 1
ATOM 1703 O O . ASP A 1 216 ? -10.391 -17.660 -11.128 1.00 52.88 216 ASP A O 1
ATOM 1707 N N . LEU A 1 217 ? -10.261 -15.866 -9.796 1.00 54.81 217 LEU A N 1
ATOM 1708 C CA . LEU A 1 217 ? -9.970 -16.603 -8.553 1.00 54.81 217 LEU A CA 1
ATOM 1709 C C . LEU A 1 217 ? -11.235 -17.186 -7.893 1.00 54.81 217 LEU A C 1
ATOM 1711 O O . LEU A 1 217 ? -11.206 -17.555 -6.721 1.00 54.81 217 LEU A O 1
ATOM 1715 N N . ASP A 1 218 ? -12.335 -17.250 -8.635 1.00 55.50 218 ASP A N 1
ATOM 1716 C CA . ASP A 1 218 ? -13.600 -17.835 -8.216 1.00 55.50 218 ASP A CA 1
ATOM 1717 C C . ASP A 1 218 ? -13.823 -19.085 -9.074 1.00 55.50 218 ASP A C 1
ATOM 1719 O O . ASP A 1 218 ? -14.079 -18.923 -10.260 1.00 55.50 218 ASP A O 1
ATOM 1723 N N . ASP A 1 219 ? -13.625 -20.283 -8.500 1.00 51.81 219 ASP A N 1
ATOM 1724 C CA . ASP A 1 219 ? -14.343 -21.534 -8.853 1.00 51.81 219 ASP A CA 1
ATOM 1725 C C . ASP A 1 219 ? -13.829 -22.806 -8.131 1.00 51.81 219 ASP A C 1
ATOM 1727 O O . ASP A 1 219 ? -14.362 -23.884 -8.372 1.00 51.81 219 ASP A O 1
ATOM 1731 N N . ASP A 1 220 ? -12.864 -22.729 -7.200 1.00 50.72 220 ASP A N 1
ATOM 1732 C CA . ASP A 1 220 ? -12.373 -23.917 -6.464 1.00 50.72 220 ASP A CA 1
ATOM 1733 C C . ASP A 1 220 ? -12.651 -23.849 -4.948 1.00 50.72 220 ASP A C 1
ATOM 1735 O O . ASP A 1 220 ? -11.764 -23.965 -4.104 1.00 50.72 220 ASP A O 1
ATOM 1739 N N . ASP A 1 221 ? -13.924 -23.634 -4.604 1.00 54.03 221 ASP A N 1
ATOM 1740 C CA . ASP A 1 221 ? -14.498 -23.985 -3.293 1.00 54.03 221 ASP A CA 1
ATOM 1741 C C . ASP A 1 221 ? -15.530 -25.108 -3.493 1.00 54.03 221 ASP A C 1
ATOM 1743 O O . ASP A 1 221 ? -16.703 -25.000 -3.135 1.00 54.03 221 ASP A O 1
ATOM 1747 N N . SER A 1 222 ? -15.099 -26.186 -4.160 1.00 49.28 222 SER A N 1
ATOM 1748 C CA . SER A 1 222 ? -15.772 -27.475 -4.041 1.00 49.28 222 SER A CA 1
ATOM 1749 C C . SER A 1 222 ? -15.281 -28.118 -2.747 1.00 49.28 222 SER A C 1
ATOM 1751 O O . SER A 1 222 ? -14.220 -28.733 -2.679 1.00 49.28 222 SER A O 1
ATOM 1753 N N . GLY A 1 223 ? -16.036 -27.875 -1.677 1.00 45.19 223 GLY A N 1
ATOM 1754 C CA . GLY A 1 223 ? -15.868 -28.581 -0.419 1.00 45.19 223 GLY A CA 1
ATOM 1755 C C . GLY A 1 223 ? -15.989 -30.083 -0.651 1.00 45.19 223 GLY A C 1
ATOM 1756 O O . GLY A 1 223 ? -17.068 -30.581 -0.963 1.00 45.19 223 GLY A O 1
ATOM 1757 N N . ASP A 1 224 ? -14.877 -30.796 -0.487 1.00 50.53 224 ASP A N 1
ATOM 1758 C CA . ASP A 1 224 ? -14.903 -32.223 -0.203 1.00 50.53 224 ASP A CA 1
ATOM 1759 C C . ASP A 1 224 ? -15.500 -32.394 1.200 1.00 50.53 224 ASP A C 1
ATOM 1761 O O . ASP A 1 224 ? -14.820 -32.256 2.223 1.00 50.53 224 ASP A O 1
ATOM 1765 N N . ASP A 1 225 ? -16.800 -32.680 1.234 1.00 53.56 225 ASP A N 1
ATOM 1766 C CA . ASP A 1 225 ? -17.457 -33.332 2.358 1.00 53.56 225 ASP A CA 1
ATOM 1767 C C . ASP A 1 225 ? -16.796 -34.705 2.558 1.00 53.56 225 ASP A C 1
ATOM 1769 O O . ASP A 1 225 ? -17.158 -35.709 1.942 1.00 53.56 225 ASP A O 1
ATOM 1773 N N . VAL A 1 226 ? -15.784 -34.753 3.423 1.00 53.47 226 VAL A N 1
ATOM 1774 C CA . VAL A 1 226 ? -15.285 -36.013 3.973 1.00 53.47 226 VAL A CA 1
ATOM 1775 C C . VAL A 1 226 ? -16.255 -36.436 5.075 1.00 53.47 226 VAL A C 1
ATOM 1777 O O . VAL A 1 226 ? -16.128 -36.013 6.225 1.00 53.47 226 VAL A O 1
ATOM 1780 N N . GLU A 1 227 ? -17.238 -37.264 4.717 1.00 51.81 227 GLU A N 1
ATOM 1781 C CA . GLU A 1 227 ? -17.973 -38.077 5.690 1.00 51.81 227 GLU A CA 1
ATOM 1782 C C . GLU A 1 227 ? -16.976 -38.986 6.436 1.00 51.81 227 GLU A C 1
ATOM 1784 O O . GLU A 1 227 ? -16.268 -39.792 5.825 1.00 51.81 227 GLU A O 1
ATOM 1789 N N . L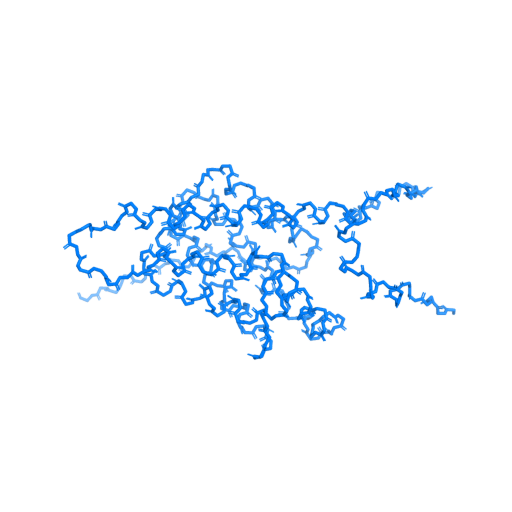EU A 1 228 ? -16.931 -38.854 7.766 1.00 56.00 228 LEU A N 1
ATOM 1790 C CA . LEU A 1 228 ? -16.387 -39.850 8.695 1.00 56.00 228 LEU A CA 1
ATOM 1791 C C . LEU A 1 228 ? -17.473 -40.267 9.684 1.00 56.00 228 LEU A C 1
ATOM 1793 O O . LEU A 1 228 ? -18.136 -39.359 10.238 1.00 56.00 228 LEU A O 1
#

Secondary structure (DSSP, 8-state):
-----GGGGSTTSHHHHTT-----------SSS---PPPPHHHHHHHHHHHHHHHHHHHHHHHHHHHHTS-TTS-S---HHHHHHHHHHHHHSS--SSSHHHHHHHHHHHHTTT-HHHHHH-HHHHHHHHHHHHHTTSTTHHHHHHHHHHHHHHHHHHHS-TTSHHHHHHHHHHHHTTSHHHHHHHHH---HHHHHHHHHHHHHHHTT-TT--PPPS-S---------

Radius of gyration: 20.52 Å; chains: 1; bounding box: 40×65×70 Å

Foldseek 3Di:
DDDDDPPPPPPVCPVVVVVDDDDDDDDDDDDPDPPVDDDDPVRLVVLVVLLLVLLLVQLLQLLVVCVVPPPPPDPPDDPLSVLSNVLSCFASDCDDCQHYPNQQVVLCVVPPPPDPLLVVQCVQLLLLLLQLLVLLQDPVVLPRNLVSLLSNLVSQLVSGDDRGSSNVSSVSSNVSSVDVSSSNSSRPTDDNVSSNSNSVSSCVVNVPVPDDDRPPPPDPPPDPPPDD

pLDDT: mean 77.07, std 21.56, range [29.61, 97.25]